Protein AF-A0A318YZF8-F1 (afdb_monomer)

Foldseek 3Di:
DPDPLFQFAWAWAADPVGIKIWGLLSLVVLCVQAPCLQQAQEAEEEEEFADVSQLLCCLLQVVDDDDGDDLGKGKDWRPVCSHPSYTYIYIYDYPPSPNDNPPDPRDPIDIAAFDRVVPDDADVVLLCCQLFVQVRHQEYEYAQVRQPHLVRVLVVLLRSLVLNALSAPDQDAHEYEYEYEDDPDDPVVVVVVVVVSQVVQVVPPSSVSHHPRYDYDYFDPPPDPSNVSSVVVSVVVVVSSVVSQVVCVVRVNRGRSVLSSVVSVLSSNCSSYPSVHHHYSVVSVVVPDPPDVVVVVVLVVLVVVCVVVVDDPVRSVVVVVVVVVCVVQPPPNPDD

Organism: NCBI:txid1450539

Secondary structure (DSSP, 8-state):
-------EEEEEEEETTEEEEEE--HHHHHHHHSS-TTT---EEEEEE-SHHHHHHHHHH-TTS----S-SSEEEEE-GGGTTSSS-EEEEEE-TT----------TT-EEEEPPGGGTTTS-HHHHHIIIIIHHH-SEEEEESTTTTHHHHHHHHHHHHHHHHTT-BSS----EEEEEE---SS-HHHHHHHHHHHHHHHHH-HHHHHHSPPPEEEEPP-S---HHHHHHHHHHHHHHHHHHHHHHHHHTT----HHHHHHHHHHHHHHHHH-TTSPB-HHHHHTTSS---HHHHHHHHHHHHHHHHTT--HHHHHHHHHHHHHHHTS-TTTT--

Solvent-accessible surface area (backbone atoms only — not comparable to full-atom values): 18667 Å² total; per-residue (Å²): 134,82,79,79,80,73,41,59,28,41,31,66,43,73,51,98,93,42,44,31,37,41,34,51,53,34,60,50,55,50,32,73,71,34,77,48,24,78,76,20,40,54,46,27,36,37,41,37,25,45,68,63,41,55,54,46,46,49,47,73,38,68,92,54,91,83,77,77,92,56,85,39,37,31,46,49,63,46,77,91,23,42,79,41,64,55,25,43,33,40,31,43,43,48,85,83,57,60,71,62,81,63,84,69,89,59,83,84,45,48,80,45,61,38,41,72,92,57,75,80,84,60,60,67,67,51,46,48,41,35,44,36,52,45,76,66,27,30,29,41,37,35,29,25,71,54,63,64,27,68,69,39,49,50,56,48,46,53,56,41,15,76,55,21,54,65,28,42,75,64,98,68,48,33,33,34,38,40,37,37,74,59,71,95,67,58,70,70,56,56,55,47,53,53,49,52,49,51,53,55,47,68,70,37,60,54,35,61,70,31,32,40,82,70,43,81,44,73,42,64,77,61,100,56,56,68,54,66,44,38,46,61,54,48,52,53,50,51,52,50,38,53,50,39,53,50,50,32,52,77,72,72,66,64,42,24,30,48,52,46,31,53,51,48,56,52,32,48,56,45,40,27,67,42,67,88,53,49,46,45,69,70,58,59,69,47,67,59,75,68,83,44,83,57,51,67,50,48,53,50,49,50,56,53,54,41,48,76,69,70,51,53,70,67,61,53,48,53,51,52,52,51,52,54,54,50,66,73,48,53,96,68,75,81,69,127

Structure (mmCIF, N/CA/C/O backbone):
data_AF-A0A318YZF8-F1
#
_entry.id   AF-A0A318YZF8-F1
#
loop_
_atom_site.group_PDB
_atom_site.id
_atom_site.type_symbol
_atom_site.label_atom_id
_atom_site.label_alt_id
_atom_site.label_comp_id
_atom_site.label_asym_id
_atom_site.label_entity_id
_atom_site.label_seq_id
_atom_site.pdbx_PDB_ins_code
_atom_site.Cartn_x
_atom_site.Cartn_y
_atom_site.Cartn_z
_atom_site.occupancy
_atom_site.B_iso_or_equiv
_atom_site.auth_seq_id
_atom_site.auth_comp_id
_atom_site.auth_asym_id
_atom_site.auth_atom_id
_atom_site.pdbx_PDB_model_num
ATOM 1 N N . MET A 1 1 ? 10.384 -25.651 20.521 1.00 28.59 1 MET A N 1
ATOM 2 C CA . MET A 1 1 ? 10.559 -24.190 20.660 1.00 28.59 1 MET A CA 1
ATOM 3 C C . MET A 1 1 ? 10.163 -23.555 19.338 1.00 28.59 1 MET A C 1
ATOM 5 O O . MET A 1 1 ? 10.907 -23.654 18.375 1.00 28.59 1 MET A O 1
ATOM 9 N N . THR A 1 2 ? 8.941 -23.037 19.240 1.00 30.34 2 THR A N 1
ATOM 10 C CA . THR A 1 2 ? 8.419 -22.403 18.021 1.00 30.34 2 THR A CA 1
ATOM 11 C C . THR A 1 2 ? 9.139 -21.079 17.801 1.00 30.34 2 THR A C 1
ATOM 13 O O . THR A 1 2 ? 9.012 -20.163 18.612 1.00 30.34 2 THR A O 1
ATOM 16 N N . ASN A 1 3 ? 9.930 -21.008 16.733 1.00 34.53 3 ASN A N 1
ATOM 17 C CA . ASN A 1 3 ? 10.649 -19.812 16.319 1.00 34.53 3 ASN A CA 1
ATOM 18 C C . ASN A 1 3 ? 9.624 -18.688 16.086 1.00 34.53 3 ASN A C 1
ATOM 20 O O . ASN A 1 3 ? 8.795 -18.781 15.180 1.00 34.53 3 ASN A O 1
ATOM 24 N N . ARG A 1 4 ? 9.603 -17.679 16.962 1.00 46.97 4 ARG A N 1
ATOM 25 C CA . ARG A 1 4 ? 8.660 -16.557 16.888 1.00 46.97 4 ARG A CA 1
ATOM 26 C C . ARG A 1 4 ? 9.068 -15.719 15.675 1.00 46.97 4 ARG A C 1
ATOM 28 O O . ARG A 1 4 ? 10.031 -14.964 15.747 1.00 46.97 4 ARG A O 1
ATOM 35 N N . GLN A 1 5 ? 8.393 -15.903 14.542 1.00 58.53 5 GLN A N 1
ATOM 36 C CA . GLN A 1 5 ? 8.688 -15.123 13.343 1.00 58.53 5 GLN A CA 1
ATOM 37 C C . GLN A 1 5 ? 8.353 -13.655 13.619 1.00 58.53 5 GLN A C 1
ATOM 39 O O . GLN A 1 5 ? 7.230 -13.314 13.984 1.00 58.53 5 GLN A O 1
ATOM 44 N N . SER A 1 6 ? 9.365 -12.800 13.514 1.00 76.00 6 SER A N 1
ATOM 45 C CA . SER A 1 6 ? 9.245 -11.368 13.764 1.00 76.00 6 SER A CA 1
ATOM 46 C C . SER A 1 6 ? 8.391 -10.708 12.680 1.00 76.00 6 SER A C 1
ATOM 48 O O . SER A 1 6 ? 8.712 -10.831 11.500 1.00 76.00 6 SER A O 1
ATOM 50 N N . SER A 1 7 ? 7.345 -9.974 13.071 1.00 87.88 7 SER A N 1
ATOM 51 C CA . SER A 1 7 ? 6.533 -9.150 12.161 1.00 87.88 7 SER A CA 1
ATOM 52 C C . SER A 1 7 ? 7.169 -7.798 11.833 1.00 87.88 7 SER A C 1
ATOM 54 O O . SER A 1 7 ? 6.621 -7.038 11.039 1.00 87.88 7 SER A O 1
ATOM 56 N N . LYS A 1 8 ? 8.333 -7.486 12.421 1.00 90.38 8 LYS A N 1
ATOM 57 C CA . LYS A 1 8 ? 9.139 -6.301 12.086 1.00 90.38 8 LYS A CA 1
ATOM 58 C C . LYS A 1 8 ? 9.416 -6.287 10.587 1.00 90.38 8 LYS A C 1
ATOM 60 O O . LYS A 1 8 ? 9.888 -7.293 10.073 1.00 90.38 8 LYS A O 1
ATOM 65 N N . TRP A 1 9 ? 9.167 -5.162 9.920 1.00 92.81 9 TRP A N 1
ATOM 66 C CA . TRP A 1 9 ? 9.451 -4.995 8.497 1.00 92.81 9 TRP A CA 1
ATOM 67 C C . TRP A 1 9 ? 10.476 -3.895 8.254 1.00 92.81 9 TRP A C 1
ATOM 69 O O . TRP A 1 9 ? 11.611 -4.207 7.883 1.00 92.81 9 TRP A O 1
ATOM 79 N N . LEU A 1 10 ? 10.092 -2.643 8.512 1.00 91.81 10 LEU A N 1
ATOM 80 C CA . LEU A 1 10 ? 10.896 -1.455 8.228 1.00 91.81 10 LEU A CA 1
ATOM 81 C C . LEU A 1 10 ? 10.899 -0.510 9.421 1.00 91.81 10 LEU A C 1
ATOM 83 O O . LEU A 1 10 ? 9.876 -0.329 10.079 1.00 91.81 10 LEU A O 1
ATOM 87 N N . HIS A 1 11 ? 12.015 0.165 9.647 1.00 88.50 11 HIS A N 1
ATOM 88 C CA . HIS A 1 11 ? 12.100 1.255 10.608 1.00 88.50 11 HIS A CA 1
ATOM 89 C C . HIS A 1 11 ? 12.898 2.401 10.029 1.00 88.50 11 HIS A C 1
ATOM 91 O O . HIS A 1 11 ? 13.983 2.203 9.491 1.00 88.50 11 HIS A O 1
ATOM 97 N N . LEU A 1 12 ? 12.338 3.596 10.144 1.00 85.62 12 LEU A N 1
ATOM 98 C CA . LEU A 1 12 ? 13.012 4.814 9.755 1.00 85.62 12 LEU A CA 1
ATOM 99 C C . LEU A 1 12 ? 13.724 5.367 10.992 1.00 85.62 12 LEU A C 1
ATOM 101 O O . LEU A 1 12 ? 13.077 5.577 12.015 1.00 85.62 12 LEU A O 1
ATOM 105 N N . ALA A 1 13 ? 15.033 5.573 10.902 1.00 82.56 13 ALA A N 1
ATOM 106 C CA . ALA A 1 13 ? 15.857 6.074 11.994 1.00 82.56 13 ALA A CA 1
ATOM 107 C C . ALA A 1 13 ? 16.682 7.271 11.531 1.00 82.56 13 ALA A C 1
ATOM 109 O O . ALA A 1 13 ? 17.299 7.241 10.466 1.00 82.56 13 ALA A O 1
ATOM 110 N N . GLU A 1 14 ? 16.716 8.315 12.349 1.00 79.94 14 GLU A N 1
ATOM 111 C CA . GLU A 1 14 ? 17.609 9.448 12.151 1.00 79.94 14 GLU A CA 1
ATOM 112 C C . GLU A 1 14 ? 18.890 9.218 12.959 1.00 79.94 14 GLU A C 1
ATOM 114 O O . GLU A 1 14 ? 18.859 8.904 14.149 1.00 79.94 14 GLU A O 1
ATOM 119 N N . GLN A 1 15 ? 20.033 9.310 12.290 1.00 78.38 15 GLN A N 1
ATOM 120 C CA . GLN A 1 15 ? 21.356 9.137 12.878 1.00 78.38 15 GLN A CA 1
ATOM 121 C C . GLN A 1 15 ? 22.217 10.365 12.557 1.00 78.38 15 GLN A C 1
ATOM 123 O O . GLN A 1 15 ? 21.846 11.197 11.732 1.00 78.38 15 GLN A O 1
ATOM 128 N N . ALA A 1 16 ? 23.391 10.479 13.185 1.00 74.12 16 ALA A N 1
ATOM 129 C CA . ALA A 1 16 ? 24.275 11.638 13.008 1.00 74.12 16 ALA A CA 1
ATOM 130 C C . ALA A 1 16 ? 24.657 11.907 11.536 1.00 74.12 16 ALA A C 1
ATOM 132 O O . ALA A 1 16 ? 24.869 13.053 11.154 1.00 74.12 16 ALA A O 1
ATOM 133 N N . GLU A 1 17 ? 24.720 10.856 10.716 1.00 76.38 17 GLU A N 1
ATOM 134 C CA . GLU A 1 17 ? 25.114 10.914 9.302 1.00 76.38 17 GLU A CA 1
ATOM 135 C C . GLU A 1 17 ? 23.922 11.018 8.330 1.00 76.38 17 GLU A C 1
ATOM 137 O O . GLU A 1 17 ? 24.109 11.010 7.112 1.00 76.38 17 GLU A O 1
ATOM 142 N N . GLY A 1 18 ? 22.690 11.101 8.845 1.00 82.00 18 GLY A N 1
ATOM 143 C CA . GLY A 1 18 ? 21.479 11.268 8.045 1.00 82.00 18 GLY A CA 1
ATOM 144 C C . GLY A 1 18 ? 20.362 10.289 8.394 1.00 82.00 18 GLY A C 1
ATOM 145 O O . GLY A 1 18 ? 20.310 9.708 9.477 1.00 82.00 18 GLY A O 1
ATOM 146 N N . LEU A 1 19 ? 19.436 10.126 7.453 1.00 86.19 19 LEU A N 1
ATOM 147 C CA . LEU A 1 19 ? 18.241 9.304 7.611 1.00 86.19 19 LEU A CA 1
ATOM 148 C C . LEU A 1 19 ? 18.471 7.901 7.035 1.00 86.19 19 LEU A C 1
ATOM 150 O O . LEU A 1 19 ? 18.948 7.758 5.911 1.00 86.19 19 LEU A O 1
ATOM 154 N N . TYR A 1 20 ? 18.085 6.868 7.778 1.00 87.62 20 TYR A N 1
ATOM 155 C CA . TYR A 1 20 ? 18.296 5.466 7.420 1.00 87.62 20 TYR A CA 1
ATOM 156 C C . TYR A 1 20 ? 16.996 4.669 7.482 1.00 87.62 20 TYR A C 1
ATOM 158 O O . TYR A 1 20 ? 16.178 4.858 8.382 1.00 87.62 20 TYR A O 1
ATOM 166 N N . ILE A 1 21 ? 16.827 3.736 6.546 1.00 89.62 21 ILE A N 1
ATOM 167 C CA . ILE A 1 21 ? 15.820 2.677 6.607 1.00 89.62 21 ILE A CA 1
ATOM 168 C C . ILE A 1 21 ? 16.516 1.406 7.079 1.00 89.62 21 ILE A C 1
ATOM 170 O O . ILE A 1 21 ? 17.383 0.871 6.391 1.00 89.62 21 ILE A O 1
ATOM 174 N N . HIS A 1 22 ? 16.099 0.896 8.228 1.00 90.31 22 HIS A N 1
ATOM 175 C CA . HIS A 1 22 ? 16.428 -0.450 8.665 1.00 90.31 22 HIS A CA 1
ATOM 176 C C . HIS A 1 22 ? 15.419 -1.416 8.054 1.00 90.31 22 HIS A C 1
ATOM 178 O O . HIS A 1 22 ? 14.229 -1.371 8.377 1.00 90.31 22 HIS A O 1
ATOM 184 N N . ASN A 1 23 ? 15.893 -2.276 7.161 1.00 92.06 23 ASN A N 1
ATOM 185 C CA . ASN A 1 23 ? 15.087 -3.256 6.459 1.00 92.06 23 ASN A CA 1
ATOM 186 C C . ASN A 1 23 ? 15.413 -4.672 6.941 1.00 92.06 23 ASN A C 1
ATOM 188 O O . ASN A 1 23 ? 16.537 -5.149 6.825 1.00 92.06 23 ASN A O 1
ATOM 192 N N . THR A 1 24 ? 14.406 -5.370 7.455 1.00 91.94 24 THR A N 1
ATOM 193 C CA . THR A 1 24 ? 14.534 -6.761 7.931 1.00 91.94 24 THR A CA 1
ATOM 194 C C . THR A 1 24 ? 14.315 -7.805 6.833 1.00 91.94 24 THR A C 1
ATOM 196 O O . THR A 1 24 ? 14.330 -9.003 7.117 1.00 91.94 24 THR A O 1
ATOM 199 N N . ARG A 1 25 ? 14.030 -7.369 5.596 1.00 91.94 25 ARG A N 1
ATOM 200 C CA . ARG A 1 25 ? 13.656 -8.225 4.458 1.00 91.94 25 ARG A CA 1
ATOM 201 C C . ARG A 1 25 ? 12.447 -9.118 4.757 1.00 91.94 25 ARG A C 1
ATOM 203 O O . ARG A 1 25 ? 12.312 -10.226 4.238 1.00 91.94 25 ARG A O 1
ATOM 210 N N . ARG A 1 26 ? 11.525 -8.640 5.604 1.00 93.38 26 ARG A N 1
ATOM 211 C CA . ARG A 1 26 ? 10.333 -9.394 6.031 1.00 93.38 26 ARG A CA 1
ATOM 212 C C . ARG A 1 26 ? 9.478 -9.879 4.864 1.00 93.38 26 ARG A C 1
ATOM 214 O O . ARG A 1 26 ? 9.016 -11.013 4.917 1.00 93.38 26 ARG A O 1
ATOM 221 N N . LEU A 1 27 ? 9.301 -9.076 3.814 1.00 94.88 27 LEU A N 1
ATOM 222 C CA . LEU A 1 27 ? 8.542 -9.495 2.632 1.00 94.88 27 LEU A CA 1
ATOM 223 C C . LEU A 1 27 ? 9.220 -10.674 1.909 1.00 94.88 27 LEU A C 1
ATOM 225 O O . LEU A 1 27 ? 8.544 -11.624 1.520 1.00 94.88 27 LEU A O 1
ATOM 229 N N . HIS A 1 28 ? 10.554 -10.674 1.818 1.00 94.00 28 HIS A N 1
ATOM 230 C CA . HIS A 1 28 ? 11.315 -11.817 1.309 1.00 94.00 28 HIS A CA 1
ATOM 231 C C . HIS A 1 28 ? 11.146 -13.058 2.200 1.00 94.00 28 HIS A C 1
ATOM 233 O O . HIS A 1 28 ? 10.890 -14.148 1.694 1.00 94.00 28 HIS A O 1
ATOM 239 N N . HIS A 1 29 ? 11.207 -12.903 3.527 1.00 93.44 29 HIS A N 1
ATOM 240 C CA . HIS A 1 29 ? 10.964 -14.012 4.457 1.00 93.44 29 HIS A CA 1
ATOM 241 C C . HIS A 1 29 ? 9.541 -14.576 4.347 1.00 93.44 29 HIS A C 1
ATOM 243 O O . HIS A 1 29 ? 9.374 -15.791 4.374 1.00 93.44 29 HIS A O 1
ATOM 249 N N . ILE A 1 30 ? 8.521 -13.726 4.184 1.00 94.62 30 ILE A N 1
ATOM 250 C CA . ILE A 1 30 ? 7.146 -14.177 3.919 1.00 94.62 30 ILE A CA 1
ATOM 251 C C . ILE A 1 30 ? 7.095 -14.949 2.602 1.00 94.62 30 ILE A C 1
ATOM 253 O O . ILE A 1 30 ? 6.522 -16.032 2.567 1.00 94.62 30 ILE A O 1
ATOM 257 N N . SER A 1 31 ? 7.753 -14.463 1.543 1.00 94.12 31 SER A N 1
ATOM 258 C CA . SER A 1 31 ? 7.825 -15.186 0.269 1.00 94.12 31 SER A CA 1
ATOM 259 C C . SER A 1 31 ? 8.382 -16.605 0.431 1.00 94.12 31 SER A C 1
ATOM 261 O O . SER A 1 31 ? 7.947 -17.494 -0.285 1.00 94.12 31 SER A O 1
ATOM 263 N N . GLN A 1 32 ? 9.315 -16.849 1.352 1.00 91.94 32 GLN A N 1
ATOM 264 C CA . GLN A 1 32 ? 9.856 -18.193 1.605 1.00 91.94 32 GLN A CA 1
ATOM 265 C C . GLN A 1 32 ? 8.913 -19.094 2.422 1.00 91.94 32 GLN A C 1
ATOM 267 O O . GLN A 1 32 ? 9.100 -20.306 2.456 1.00 91.94 32 GLN A O 1
ATOM 272 N N . GLN A 1 33 ? 7.927 -18.511 3.108 1.00 90.94 33 GLN A N 1
ATOM 273 C CA . GLN A 1 33 ? 6.972 -19.221 3.967 1.00 90.94 33 GLN A CA 1
ATOM 274 C C . GLN A 1 33 ? 5.724 -19.686 3.212 1.00 90.94 33 GLN A C 1
ATOM 276 O O . GLN A 1 33 ? 4.981 -20.528 3.714 1.00 90.94 33 GLN A O 1
ATOM 281 N N . LEU A 1 34 ? 5.468 -19.118 2.036 1.00 93.62 34 LEU A N 1
ATOM 282 C CA . LEU A 1 34 ? 4.312 -19.451 1.217 1.00 93.62 34 LEU A CA 1
ATOM 283 C C . LEU A 1 34 ? 4.495 -20.776 0.470 1.00 93.62 34 LEU A C 1
ATOM 285 O O . LEU A 1 34 ? 5.612 -21.181 0.153 1.00 93.62 34 LEU A O 1
ATOM 289 N N . ALA A 1 35 ? 3.380 -21.433 0.150 1.00 93.50 35 ALA A N 1
ATOM 290 C CA . ALA A 1 35 ? 3.386 -22.758 -0.466 1.00 93.50 35 ALA A CA 1
ATOM 291 C C . ALA A 1 35 ? 4.002 -22.782 -1.878 1.00 93.50 35 ALA A C 1
ATOM 293 O O . ALA A 1 35 ? 4.631 -23.761 -2.275 1.00 93.50 35 ALA A O 1
ATOM 294 N N . SER A 1 36 ? 3.790 -21.735 -2.672 1.00 93.00 36 SER A N 1
ATOM 295 C CA . SER A 1 36 ? 4.237 -21.628 -4.065 1.00 93.00 36 SER A CA 1
ATOM 296 C C . SER A 1 36 ? 4.439 -20.154 -4.453 1.00 93.00 36 SER A C 1
ATOM 298 O O . SER A 1 36 ? 3.679 -19.602 -5.250 1.00 93.00 36 SER A O 1
ATOM 300 N N . PRO A 1 37 ? 5.474 -19.480 -3.919 1.00 92.88 37 PRO A N 1
ATOM 301 C CA . PRO A 1 37 ? 5.647 -18.028 -4.053 1.00 92.88 37 PRO A CA 1
ATOM 302 C C . PRO A 1 37 ? 5.866 -17.527 -5.487 1.00 92.88 37 PRO A C 1
ATOM 304 O O . PRO A 1 37 ? 5.694 -16.338 -5.758 1.00 92.88 37 PRO A O 1
ATOM 307 N N . GLN A 1 38 ? 6.240 -18.420 -6.405 1.00 92.25 38 GLN A N 1
ATOM 308 C CA . GLN A 1 38 ? 6.404 -18.102 -7.824 1.00 92.25 38 GLN A CA 1
ATOM 309 C C . GLN A 1 38 ? 5.067 -17.985 -8.560 1.00 92.25 38 GLN A C 1
ATOM 311 O O . GLN A 1 38 ? 4.975 -17.249 -9.538 1.00 92.25 38 GLN A O 1
ATOM 316 N N . THR A 1 39 ? 4.035 -18.692 -8.092 1.00 91.94 39 THR A N 1
ATOM 317 C CA . THR A 1 39 ? 2.717 -18.756 -8.740 1.00 91.94 39 THR A CA 1
ATOM 318 C C . THR A 1 39 ? 1.634 -18.039 -7.946 1.00 91.94 39 THR A C 1
ATOM 320 O O . THR A 1 39 ? 0.629 -17.642 -8.523 1.00 91.94 39 THR A O 1
ATOM 323 N N . GLN A 1 40 ? 1.820 -17.866 -6.636 1.00 95.81 40 GLN A N 1
ATOM 324 C CA . GLN A 1 40 ? 0.893 -17.122 -5.791 1.00 95.81 40 GLN A CA 1
ATOM 325 C C . GLN A 1 40 ? 0.977 -15.622 -6.076 1.00 95.81 40 GLN A C 1
ATOM 327 O O . GLN A 1 40 ? 2.067 -15.056 -6.165 1.00 95.81 40 GLN A O 1
ATOM 332 N N . LEU A 1 41 ? -0.187 -14.988 -6.196 1.00 96.56 41 LEU A N 1
ATOM 333 C CA . LEU A 1 41 ? -0.369 -13.588 -6.578 1.00 96.56 41 LEU A CA 1
ATOM 334 C C . LEU A 1 41 ? -0.906 -12.821 -5.358 1.00 96.56 41 LEU A C 1
ATOM 336 O O . LEU A 1 41 ? -2.126 -12.794 -5.163 1.00 96.56 41 LEU A O 1
ATOM 340 N N . PRO A 1 42 ? -0.026 -12.288 -4.487 1.00 97.31 42 PRO A N 1
ATOM 341 C CA . PRO A 1 42 ? -0.419 -11.698 -3.215 1.00 97.31 42 PRO A CA 1
ATOM 342 C C . PRO A 1 42 ? -1.217 -10.410 -3.399 1.00 97.31 42 PRO A C 1
ATOM 344 O O . PRO A 1 42 ? -1.016 -9.658 -4.353 1.00 97.31 42 PRO A O 1
ATOM 347 N N . SER A 1 43 ? -2.047 -10.122 -2.403 1.00 97.44 43 SER A N 1
ATOM 348 C CA . SER A 1 43 ? -2.614 -8.793 -2.192 1.00 97.44 43 SER A CA 1
ATOM 349 C C . SER A 1 43 ? -2.089 -8.195 -0.893 1.00 97.44 43 SER A C 1
ATOM 351 O O . SER A 1 43 ? -1.777 -8.932 0.039 1.00 97.44 43 SER A O 1
ATOM 353 N N . MET A 1 44 ? -1.986 -6.870 -0.817 1.00 97.75 44 MET A N 1
ATOM 354 C CA . MET A 1 44 ? -1.459 -6.165 0.348 1.00 97.75 44 MET A CA 1
ATOM 355 C C . MET A 1 44 ? -2.404 -5.074 0.844 1.00 97.75 44 MET A C 1
ATOM 357 O O . MET A 1 44 ? -2.762 -4.163 0.104 1.00 97.75 44 MET A O 1
ATOM 361 N N . ILE A 1 45 ? -2.751 -5.123 2.128 1.00 98.38 45 ILE A N 1
ATOM 362 C CA . ILE A 1 45 ? -3.553 -4.095 2.798 1.00 98.38 45 ILE A CA 1
ATOM 363 C C . ILE A 1 45 ? -2.674 -3.342 3.797 1.00 98.38 45 ILE A C 1
ATOM 365 O O . ILE A 1 45 ? -1.949 -3.955 4.578 1.00 98.38 45 ILE A O 1
ATOM 369 N N . VAL A 1 46 ? -2.739 -2.014 3.804 1.00 98.00 46 VAL A N 1
ATOM 370 C CA . VAL A 1 46 ? -2.072 -1.181 4.811 1.00 98.00 46 VAL A CA 1
ATOM 371 C C . VAL A 1 46 ? -3.113 -0.606 5.757 1.00 98.00 46 VAL A C 1
ATOM 373 O O . VAL A 1 46 ? -4.031 0.079 5.322 1.00 98.00 46 VAL A O 1
ATOM 376 N N . PHE A 1 47 ? -2.952 -0.851 7.053 1.00 97.38 47 PHE A N 1
ATOM 377 C CA . PHE A 1 47 ? -3.837 -0.367 8.105 1.00 97.38 47 PHE A CA 1
ATOM 378 C C . PHE A 1 47 ? -3.203 0.788 8.878 1.00 97.38 47 PHE A C 1
ATOM 380 O O . PHE A 1 47 ? -2.106 0.661 9.432 1.00 97.38 47 PHE A O 1
ATOM 387 N N . LEU A 1 48 ? -3.938 1.892 8.968 1.00 95.00 48 LEU A N 1
ATOM 388 C CA . LEU A 1 48 ? -3.514 3.127 9.603 1.00 95.00 48 LEU A CA 1
ATOM 389 C C . LEU A 1 48 ? -4.434 3.509 10.755 1.00 95.00 48 LEU A C 1
ATOM 391 O O . LEU A 1 48 ? -5.641 3.631 10.575 1.00 95.00 48 LEU A O 1
ATOM 395 N N . GLY A 1 49 ? -3.845 3.749 11.921 1.00 93.00 49 GLY A N 1
ATOM 396 C CA . GLY A 1 49 ? -4.570 4.153 13.118 1.00 93.00 49 GLY A CA 1
ATOM 397 C C . GLY A 1 49 ? -3.869 3.683 14.386 1.00 93.00 49 GLY A C 1
ATOM 398 O O . GLY A 1 49 ? -2.701 3.290 14.373 1.00 93.00 49 GLY A O 1
ATOM 399 N N . ASN A 1 50 ? -4.606 3.694 15.486 1.00 91.00 50 ASN A N 1
ATOM 400 C CA . ASN A 1 50 ? -4.141 3.393 16.829 1.00 91.00 50 ASN A CA 1
ATOM 401 C C . ASN A 1 50 ? -5.057 2.344 17.470 1.00 91.00 50 ASN A C 1
ATOM 403 O O . ASN A 1 50 ? -4.935 1.156 17.169 1.00 91.00 50 ASN A O 1
ATOM 407 N N . LYS A 1 51 ? -5.975 2.758 18.347 1.00 90.50 51 LYS A N 1
ATOM 408 C CA . LYS A 1 51 ? -6.740 1.845 19.201 1.00 90.50 51 LYS A CA 1
ATOM 409 C C . LYS A 1 51 ? -7.837 1.123 18.426 1.00 90.50 51 LYS A C 1
ATOM 411 O O . LYS A 1 51 ? -7.996 -0.088 18.607 1.00 90.50 51 LYS A O 1
ATOM 416 N N . HIS A 1 52 ? -8.575 1.843 17.584 1.00 91.62 52 HIS A N 1
ATOM 417 C CA . HIS A 1 52 ? -9.662 1.268 16.791 1.00 91.62 52 HIS A CA 1
ATOM 418 C C . HIS A 1 52 ? -9.085 0.317 15.738 1.00 91.62 52 HIS A C 1
ATOM 420 O O . HIS A 1 52 ? -9.481 -0.848 15.671 1.00 91.62 52 HIS A O 1
ATOM 426 N N . LYS A 1 53 ? -8.011 0.736 15.058 1.00 93.81 53 LYS A N 1
ATOM 427 C CA . LYS A 1 53 ? -7.225 -0.114 14.153 1.00 93.81 53 LYS A CA 1
ATOM 428 C C . LYS A 1 53 ? -6.740 -1.404 14.824 1.00 93.81 53 LYS A C 1
ATOM 430 O O . LYS A 1 53 ? -6.911 -2.489 14.275 1.00 93.81 53 LYS A O 1
ATOM 435 N N . ASP A 1 54 ? -6.135 -1.319 16.010 1.00 92.06 54 ASP A N 1
ATOM 436 C CA . ASP A 1 54 ? -5.642 -2.505 16.724 1.00 92.06 54 ASP A CA 1
ATOM 437 C C . ASP A 1 54 ? -6.780 -3.452 17.144 1.00 92.06 54 ASP A C 1
ATOM 439 O O . ASP A 1 54 ? -6.598 -4.670 17.180 1.00 92.06 54 ASP A O 1
ATOM 443 N N . THR A 1 55 ? -7.955 -2.910 17.471 1.00 91.06 55 THR A N 1
ATOM 444 C CA . THR A 1 55 ? -9.154 -3.703 17.788 1.00 91.06 55 THR A CA 1
ATOM 445 C C . THR A 1 55 ? -9.654 -4.439 16.551 1.00 91.06 55 THR A C 1
ATOM 447 O O . THR A 1 55 ? -9.852 -5.656 16.605 1.00 91.06 55 THR A O 1
ATOM 450 N N . ALA A 1 56 ? -9.749 -3.737 15.423 1.00 92.50 56 ALA A N 1
ATOM 451 C CA . ALA A 1 56 ? -10.149 -4.315 14.152 1.00 92.50 56 ALA A CA 1
ATOM 452 C C . ALA A 1 56 ? -9.183 -5.400 13.673 1.00 92.50 56 ALA A C 1
ATOM 454 O O . ALA A 1 56 ? -9.619 -6.490 13.316 1.00 92.50 56 ALA A O 1
ATOM 455 N N . LEU A 1 57 ? -7.869 -5.164 13.732 1.00 93.19 57 LEU A N 1
ATOM 456 C CA . LEU A 1 57 ? -6.866 -6.144 13.305 1.00 93.19 57 LEU A CA 1
ATOM 457 C C . LEU A 1 57 ? -6.979 -7.472 14.063 1.00 93.19 57 LEU A C 1
ATOM 459 O O . LEU A 1 57 ? -6.899 -8.528 13.440 1.00 93.19 57 LEU A O 1
ATOM 463 N N . ARG A 1 58 ? -7.224 -7.439 15.381 1.00 91.44 58 ARG A N 1
ATOM 464 C CA . ARG A 1 58 ? -7.427 -8.664 16.178 1.00 91.44 58 ARG A CA 1
ATOM 465 C C . ARG A 1 58 ? -8.696 -9.420 15.784 1.00 91.44 58 ARG A C 1
ATOM 467 O O . ARG A 1 58 ? -8.725 -10.641 15.890 1.00 91.44 58 ARG A O 1
ATOM 474 N N . ALA A 1 59 ? -9.735 -8.715 15.340 1.00 90.12 59 ALA A N 1
ATOM 475 C CA . ALA A 1 59 ? -10.964 -9.339 14.860 1.00 90.12 59 ALA A CA 1
ATOM 476 C C . ALA A 1 59 ? -10.810 -9.901 13.434 1.00 90.12 59 ALA A C 1
ATOM 478 O O . ALA A 1 59 ? -11.293 -10.994 13.142 1.00 90.12 59 ALA A O 1
ATOM 479 N N . LEU A 1 60 ? -10.114 -9.178 12.551 1.00 91.75 60 LEU A N 1
ATOM 480 C CA . LEU A 1 60 ? -9.893 -9.561 11.154 1.00 91.75 60 LEU A CA 1
ATOM 481 C C . LEU A 1 60 ? -8.905 -10.733 11.025 1.00 91.75 60 LEU A C 1
ATOM 483 O O . LEU A 1 60 ? -9.146 -11.663 10.245 1.00 91.75 60 LEU A O 1
ATOM 487 N N . PHE A 1 61 ? -7.835 -10.714 11.824 1.00 91.69 61 PHE A N 1
ATOM 488 C CA . PHE A 1 61 ? -6.715 -11.661 11.795 1.00 91.69 61 PHE A CA 1
ATOM 489 C C . PHE A 1 61 ? -6.484 -12.294 13.181 1.00 91.69 61 PHE A C 1
ATOM 491 O O . PHE A 1 61 ? -5.445 -12.066 13.803 1.00 91.69 61 PHE A O 1
ATOM 498 N N . PRO A 1 62 ? -7.442 -13.090 13.693 1.00 89.25 62 PRO A N 1
ATOM 499 C CA . PRO A 1 62 ? -7.378 -13.637 15.052 1.00 89.25 62 PRO A CA 1
ATOM 500 C C . PRO A 1 62 ? -6.200 -14.599 15.268 1.00 89.25 62 PRO A C 1
ATOM 502 O O . PRO A 1 62 ? -5.717 -14.735 16.389 1.00 89.25 62 PRO A O 1
ATOM 505 N N . ASP A 1 63 ? -5.717 -15.233 14.198 1.00 89.00 63 ASP A N 1
ATOM 506 C CA . ASP A 1 63 ? -4.606 -16.190 14.236 1.00 89.00 63 ASP A CA 1
ATOM 507 C C . ASP A 1 63 ? -3.225 -15.507 14.193 1.00 89.00 63 ASP A C 1
ATOM 509 O O . ASP A 1 63 ? -2.191 -16.160 14.350 1.00 89.00 63 ASP A O 1
ATOM 513 N N . ASN A 1 64 ? -3.186 -14.187 13.983 1.00 89.25 64 ASN A N 1
ATOM 514 C CA . ASN A 1 64 ? -1.960 -13.404 13.892 1.00 89.25 64 ASN A CA 1
ATOM 515 C C . ASN A 1 64 ? -1.677 -12.673 15.212 1.00 89.25 64 ASN A C 1
ATOM 517 O O . ASN A 1 64 ? -2.554 -12.079 15.838 1.00 89.25 64 ASN A O 1
ATOM 521 N N . THR A 1 65 ? -0.410 -12.662 15.637 1.00 85.94 65 THR A N 1
ATOM 522 C CA . THR A 1 65 ? 0.002 -11.896 16.823 1.00 85.94 65 THR A CA 1
ATOM 523 C C . THR A 1 65 ? 0.170 -10.420 16.467 1.00 85.94 65 THR A C 1
ATOM 525 O O . THR A 1 65 ? 1.220 -10.008 15.979 1.00 85.94 65 THR A O 1
ATOM 528 N N . ILE A 1 66 ? -0.852 -9.614 16.753 1.00 85.56 66 ILE A N 1
ATOM 529 C CA . ILE A 1 66 ? -0.830 -8.168 16.507 1.00 85.56 66 ILE A CA 1
ATOM 530 C C . ILE A 1 66 ? -0.148 -7.448 17.675 1.00 85.56 66 ILE A C 1
ATOM 532 O O . ILE A 1 66 ? -0.680 -7.394 18.788 1.00 85.56 66 ILE A O 1
ATOM 536 N N . LEU A 1 67 ? 1.034 -6.882 17.422 1.00 83.44 67 LEU A N 1
ATOM 537 C CA . LEU A 1 67 ? 1.734 -6.038 18.392 1.00 83.44 67 LEU A CA 1
ATOM 538 C C . LEU A 1 67 ? 1.329 -4.577 18.194 1.00 83.44 67 LEU A C 1
ATOM 540 O O . LEU A 1 67 ? 1.494 -4.014 17.119 1.00 83.44 67 LEU A O 1
ATOM 544 N N . SER A 1 68 ? 0.824 -3.954 19.249 1.00 82.00 68 SER A N 1
ATOM 545 C CA . SER A 1 68 ? 0.433 -2.544 19.241 1.00 82.00 68 SER A CA 1
ATOM 546 C C . SER A 1 68 ? 1.635 -1.620 19.450 1.00 82.00 68 SER A C 1
ATOM 548 O O . SER A 1 68 ? 2.580 -1.982 20.156 1.00 82.00 68 SER A O 1
ATOM 550 N N . ARG A 1 69 ? 1.560 -0.394 18.908 1.00 78.50 69 ARG A N 1
ATOM 551 C CA . ARG A 1 69 ? 2.464 0.740 19.218 1.00 78.50 69 ARG A CA 1
ATOM 552 C C . ARG A 1 69 ? 3.958 0.433 19.080 1.00 78.50 69 ARG A C 1
ATOM 554 O O . ARG A 1 69 ? 4.773 0.856 19.900 1.00 78.50 69 ARG A O 1
ATOM 561 N N . GLN A 1 70 ? 4.314 -0.332 18.059 1.00 83.19 70 GLN A N 1
ATOM 562 C CA . GLN A 1 70 ? 5.712 -0.592 17.747 1.00 83.19 70 GLN A CA 1
ATOM 563 C C . GLN A 1 70 ? 6.338 0.623 17.052 1.00 83.19 70 GLN A C 1
ATOM 565 O O . GLN A 1 70 ? 5.627 1.286 16.305 1.00 83.19 70 GLN A O 1
ATOM 570 N N . PRO A 1 71 ? 7.641 0.909 17.251 1.00 81.62 71 PRO A N 1
ATOM 571 C CA . PRO A 1 71 ? 8.348 2.014 16.595 1.00 81.62 71 PRO A CA 1
ATOM 572 C C . PRO A 1 71 ? 8.708 1.723 15.123 1.00 81.62 71 PRO A C 1
ATOM 574 O O . PRO A 1 71 ? 9.508 2.433 14.523 1.00 81.62 71 PRO A O 1
ATOM 577 N N . TYR A 1 72 ? 8.158 0.665 14.532 1.00 86.19 72 TYR A N 1
ATOM 578 C CA . TYR A 1 72 ? 8.488 0.172 13.198 1.00 86.19 72 TYR A CA 1
ATOM 579 C C . TYR A 1 72 ? 7.223 -0.249 12.455 1.00 86.19 72 TYR A C 1
ATOM 581 O O . TYR A 1 72 ? 6.210 -0.586 13.070 1.00 86.19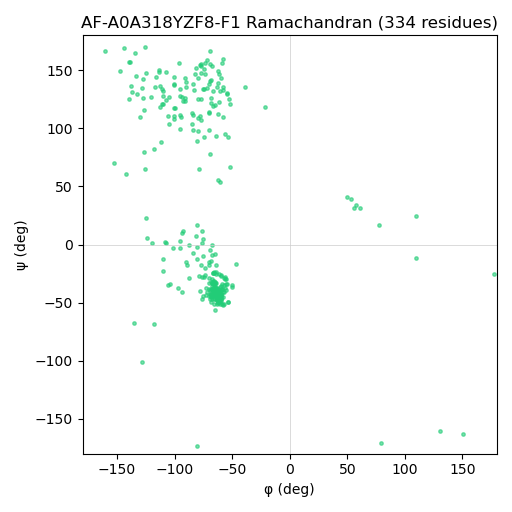 72 TYR A O 1
ATOM 589 N N . LEU A 1 73 ? 7.294 -0.265 11.125 1.00 91.25 73 LEU A N 1
ATOM 590 C CA . LEU A 1 73 ? 6.258 -0.865 10.302 1.00 91.25 73 LEU A CA 1
ATOM 591 C C . LEU A 1 73 ? 6.301 -2.372 10.471 1.00 91.25 73 LEU A C 1
ATOM 593 O O . LEU A 1 73 ? 7.372 -2.991 10.478 1.00 91.25 73 LEU A O 1
ATOM 597 N N . GLN A 1 74 ? 5.116 -2.951 10.564 1.00 93.25 74 GLN A N 1
ATOM 598 C CA . GLN A 1 74 ? 4.943 -4.388 10.648 1.00 93.25 74 GLN A CA 1
ATOM 599 C C . GLN A 1 74 ? 4.381 -4.922 9.345 1.00 93.25 74 GLN A C 1
ATOM 601 O O . GLN A 1 74 ? 3.641 -4.214 8.662 1.00 93.25 74 GLN A O 1
ATOM 606 N N . LEU A 1 75 ? 4.754 -6.147 8.998 1.00 95.75 75 LEU A N 1
ATOM 607 C CA . LEU A 1 75 ? 4.227 -6.866 7.850 1.00 95.75 75 LEU A CA 1
ATOM 608 C C . LEU A 1 75 ? 4.021 -8.329 8.225 1.00 95.75 75 LEU A C 1
ATOM 610 O O . LEU A 1 75 ? 4.959 -9.021 8.640 1.00 95.75 75 LEU A O 1
ATOM 614 N N . ASP A 1 76 ? 2.800 -8.791 8.008 1.00 95.25 76 ASP A N 1
ATOM 615 C CA . ASP A 1 76 ? 2.381 -10.159 8.241 1.00 95.25 76 ASP A CA 1
ATOM 616 C C . ASP A 1 76 ? 1.568 -10.697 7.065 1.00 95.25 76 ASP A C 1
ATOM 618 O O . ASP A 1 76 ? 1.118 -9.963 6.184 1.00 95.25 76 ASP A O 1
ATOM 622 N N . VAL A 1 77 ? 1.413 -12.016 7.056 1.00 95.62 77 VAL A N 1
ATOM 623 C CA . VAL A 1 77 ? 0.529 -12.747 6.151 1.00 95.62 77 VAL A CA 1
ATOM 624 C C . VAL A 1 77 ? -0.603 -13.347 6.973 1.00 95.62 77 VAL A C 1
ATOM 626 O O . VAL A 1 77 ? -0.359 -13.887 8.054 1.00 95.62 77 VAL A O 1
ATOM 629 N N . ASP A 1 78 ? -1.838 -13.264 6.482 1.00 94.56 78 ASP A N 1
ATOM 630 C CA . ASP A 1 78 ? -2.956 -14.004 7.064 1.00 94.56 78 ASP A CA 1
ATOM 631 C C . ASP A 1 78 ? -2.656 -15.501 6.932 1.00 94.56 78 ASP A C 1
ATOM 633 O O . ASP A 1 78 ? -2.618 -16.046 5.822 1.00 94.56 78 ASP A O 1
ATOM 637 N N . SER A 1 79 ? -2.427 -16.160 8.070 1.00 91.19 79 SER A N 1
ATOM 638 C CA . SER A 1 79 ? -1.994 -17.560 8.139 1.00 91.19 79 SER A CA 1
ATOM 639 C C . SER A 1 79 ? -2.946 -18.500 7.393 1.00 91.19 79 SER A C 1
ATOM 641 O O . SER A 1 79 ? -2.499 -19.480 6.792 1.00 91.19 79 SER A O 1
ATOM 643 N N . ARG A 1 80 ? -4.236 -18.148 7.329 1.00 92.56 80 ARG A N 1
ATOM 644 C CA . ARG A 1 80 ? -5.299 -18.897 6.641 1.00 92.56 80 ARG A CA 1
ATOM 645 C C . ARG A 1 80 ? -5.181 -18.848 5.117 1.00 92.56 80 ARG A C 1
ATOM 647 O O . ARG A 1 80 ? -5.787 -19.662 4.431 1.00 92.56 80 ARG A O 1
ATOM 654 N N . THR A 1 81 ? -4.412 -17.901 4.581 1.00 94.75 81 THR A N 1
ATOM 655 C CA . THR A 1 81 ? -4.264 -17.658 3.135 1.00 94.75 81 THR A CA 1
ATOM 656 C C . THR A 1 81 ? -2.912 -18.102 2.575 1.00 94.75 81 THR A C 1
ATOM 658 O O . THR A 1 81 ? -2.668 -17.977 1.379 1.00 94.75 81 THR A O 1
ATOM 661 N N . THR A 1 82 ? -2.036 -18.674 3.404 1.00 94.00 82 THR A N 1
ATOM 662 C CA . THR A 1 82 ? -0.673 -19.096 3.017 1.00 94.00 82 THR A CA 1
ATOM 663 C C . THR A 1 82 ? -0.628 -20.131 1.886 1.00 94.00 82 THR A C 1
ATOM 665 O O . THR A 1 82 ? 0.332 -20.157 1.114 1.00 94.00 82 THR A O 1
ATOM 668 N N . PHE A 1 83 ? -1.683 -20.938 1.747 1.00 94.94 83 PHE A N 1
ATOM 669 C CA . PHE A 1 83 ? -1.860 -21.933 0.681 1.00 94.94 83 PHE A CA 1
ATOM 670 C C . PHE A 1 83 ? -2.813 -21.474 -0.436 1.00 94.94 83 PHE A C 1
ATOM 672 O O . PHE A 1 83 ? -3.027 -22.209 -1.396 1.00 94.94 83 PHE A O 1
ATOM 679 N N . ALA A 1 84 ? -3.414 -20.287 -0.314 1.00 95.31 84 ALA A N 1
ATOM 680 C CA . ALA A 1 84 ? -4.348 -19.767 -1.308 1.00 95.31 84 ALA A CA 1
ATOM 681 C C . ALA A 1 84 ? -3.604 -19.219 -2.533 1.00 95.31 84 ALA A C 1
ATOM 683 O O . ALA A 1 84 ? -2.469 -18.765 -2.422 1.00 95.31 84 ALA A O 1
ATOM 684 N N . GLU A 1 85 ? -4.263 -19.179 -3.694 1.00 95.44 85 GLU A N 1
ATOM 685 C CA . GLU A 1 85 ? -3.719 -18.528 -4.901 1.00 95.44 85 GLU A CA 1
ATOM 686 C C . GLU A 1 85 ? -3.373 -17.050 -4.645 1.00 95.44 85 GLU A C 1
ATOM 688 O O . GLU A 1 85 ? -2.377 -16.535 -5.156 1.00 95.44 85 GLU A O 1
ATOM 693 N N . HIS A 1 86 ? -4.170 -16.395 -3.798 1.00 96.44 86 HIS A N 1
ATOM 694 C CA . HIS A 1 86 ? -4.032 -14.992 -3.424 1.00 96.44 86 HIS A CA 1
ATOM 695 C C . HIS A 1 86 ? -3.769 -14.855 -1.919 1.00 96.44 86 HIS A C 1
ATOM 697 O O . HIS A 1 86 ? -4.709 -14.634 -1.150 1.00 96.44 86 HIS A O 1
ATOM 703 N N . PRO A 1 87 ? -2.515 -15.020 -1.464 1.00 96.94 87 PRO A N 1
ATOM 704 C CA . PRO A 1 87 ? -2.171 -14.803 -0.067 1.00 96.94 87 PRO A CA 1
ATOM 705 C C . PRO A 1 87 ? -2.398 -13.336 0.314 1.00 96.94 87 PRO A C 1
ATOM 707 O O . PRO A 1 87 ? -2.029 -12.419 -0.424 1.00 96.94 87 PRO A O 1
ATOM 710 N N . MET A 1 88 ? -3.008 -13.116 1.478 1.00 97.06 88 MET A N 1
ATOM 711 C CA . MET A 1 88 ? -3.338 -11.788 1.981 1.00 97.06 88 MET A CA 1
ATOM 712 C C . MET A 1 88 ? -2.231 -11.302 2.908 1.00 97.06 88 MET A C 1
ATOM 714 O O . MET A 1 88 ? -2.062 -11.802 4.022 1.00 97.06 88 MET A O 1
ATOM 718 N N . LEU A 1 89 ? -1.481 -10.313 2.444 1.00 97.50 89 LEU A N 1
ATOM 719 C CA . LEU A 1 89 ? -0.493 -9.601 3.233 1.00 97.50 89 LEU A CA 1
ATOM 720 C C . LEU A 1 89 ? -1.152 -8.391 3.883 1.00 97.50 89 LEU A C 1
ATOM 722 O O . LEU A 1 89 ? -1.976 -7.706 3.272 1.00 97.50 89 LEU A O 1
ATOM 726 N N . PHE A 1 90 ? -0.753 -8.084 5.107 1.00 97.31 90 PHE A N 1
ATOM 727 C CA . PHE A 1 90 ? -1.166 -6.851 5.747 1.00 97.31 90 PHE A CA 1
ATOM 728 C C . PHE A 1 90 ? -0.015 -6.195 6.489 1.00 97.31 90 PHE A C 1
ATOM 730 O O . PHE A 1 90 ? 0.765 -6.837 7.193 1.00 97.31 90 PHE A O 1
ATOM 737 N N . SER A 1 91 ? 0.078 -4.882 6.322 1.00 96.12 91 SER A N 1
ATOM 738 C CA . SER A 1 91 ? 0.978 -4.030 7.078 1.00 96.12 91 SER A CA 1
ATOM 739 C C . SER A 1 91 ? 0.176 -3.094 7.958 1.00 96.12 91 SER A C 1
ATOM 741 O O . SER A 1 91 ? -0.936 -2.701 7.613 1.00 96.12 91 SER A O 1
ATOM 743 N N . HIS A 1 92 ? 0.725 -2.734 9.111 1.00 94.31 92 HIS A N 1
ATOM 744 C CA . HIS A 1 92 ? 0.073 -1.781 9.991 1.00 94.31 92 HIS A CA 1
ATOM 745 C C . HIS A 1 92 ? 1.072 -0.927 10.759 1.00 94.31 92 HIS A C 1
ATOM 747 O O . HIS A 1 92 ? 2.160 -1.386 11.114 1.00 94.31 92 HIS A O 1
ATOM 753 N N . PHE A 1 93 ? 0.670 0.308 11.055 1.00 90.44 93 PHE A N 1
ATOM 754 C CA . PHE A 1 93 ? 1.477 1.255 11.819 1.00 90.44 93 PHE A CA 1
ATOM 755 C C . PHE A 1 93 ? 0.632 2.387 12.433 1.00 90.44 93 PHE A C 1
ATOM 757 O O . PHE A 1 93 ? -0.538 2.553 12.089 1.00 90.44 93 PHE A O 1
ATOM 764 N N . ASP A 1 94 ? 1.226 3.133 13.369 1.00 86.56 94 ASP A N 1
ATOM 765 C CA . ASP A 1 94 ? 0.651 4.336 13.994 1.00 86.56 94 ASP A CA 1
ATOM 766 C C . ASP A 1 94 ? 1.271 5.586 13.339 1.00 86.56 94 ASP A C 1
ATOM 768 O O . ASP A 1 94 ? 2.476 5.620 13.103 1.00 86.56 94 ASP A O 1
ATOM 772 N N . LEU A 1 95 ? 0.486 6.625 13.035 1.00 75.38 95 LEU A N 1
ATOM 773 C CA . LEU A 1 95 ? 1.023 7.883 12.486 1.00 75.38 95 LEU A CA 1
ATOM 774 C C . LEU A 1 95 ? 1.919 8.630 13.476 1.00 75.38 95 LEU A C 1
ATOM 776 O O . LEU A 1 95 ? 2.788 9.389 13.054 1.00 75.38 95 LEU A O 1
ATOM 780 N N . ASN A 1 96 ? 1.734 8.388 14.776 1.00 67.69 96 ASN A N 1
ATOM 781 C CA . ASN A 1 96 ? 2.576 8.932 15.840 1.00 67.69 96 ASN A CA 1
ATOM 782 C C . ASN A 1 96 ? 3.878 8.139 16.024 1.00 67.69 96 ASN A C 1
ATOM 784 O O . ASN A 1 96 ? 4.557 8.286 17.044 1.00 67.69 96 ASN A O 1
ATOM 788 N N . LEU A 1 97 ? 4.249 7.327 15.030 1.00 63.81 97 LEU A N 1
ATOM 789 C CA . LEU A 1 97 ? 5.627 6.945 14.732 1.00 63.81 97 LEU A CA 1
ATOM 790 C C . LEU A 1 97 ? 6.463 8.191 14.396 1.00 63.81 97 LEU A C 1
ATOM 792 O O . LEU A 1 97 ? 7.105 8.284 13.352 1.00 63.81 97 LEU A O 1
ATOM 796 N N . GLU A 1 98 ? 6.466 9.189 15.272 1.00 52.69 98 GLU A N 1
ATOM 797 C CA . GLU A 1 98 ? 7.595 10.090 15.300 1.00 52.69 98 GLU A CA 1
ATOM 798 C C . GLU A 1 98 ? 8.821 9.227 15.551 1.00 52.69 98 GLU A C 1
ATOM 800 O O . GLU A 1 98 ? 8.772 8.297 16.364 1.00 52.69 98 GLU A O 1
ATOM 805 N N . LEU A 1 99 ? 9.861 9.527 14.778 1.00 50.84 99 LEU A N 1
ATOM 806 C CA . LEU A 1 99 ? 11.213 8.987 14.793 1.00 50.84 99 LEU A CA 1
ATOM 807 C C . LEU A 1 99 ? 11.791 9.059 16.210 1.00 50.84 99 LEU A C 1
ATOM 809 O O . LEU A 1 99 ? 12.704 9.823 16.504 1.00 50.84 99 LEU A O 1
ATOM 813 N N . ARG A 1 100 ? 11.237 8.296 17.152 1.00 47.16 100 ARG A N 1
ATOM 814 C CA . ARG A 1 100 ? 11.894 8.062 18.417 1.00 47.16 100 ARG A CA 1
ATOM 815 C C . ARG A 1 100 ? 13.179 7.377 18.004 1.00 47.16 100 ARG A C 1
ATOM 817 O O . ARG A 1 100 ? 13.119 6.338 17.347 1.00 47.16 100 ARG A O 1
ATOM 824 N N . ASN A 1 101 ? 14.303 7.969 18.397 1.00 46.97 101 ASN A N 1
ATOM 825 C CA . ASN A 1 101 ? 15.639 7.382 18.343 1.00 46.97 101 ASN A CA 1
ATOM 826 C C . ASN A 1 101 ? 15.695 6.141 19.248 1.00 46.97 101 ASN A C 1
ATOM 828 O O . ASN A 1 101 ? 16.471 6.054 20.198 1.00 46.97 101 ASN A O 1
ATOM 832 N N . VAL A 1 102 ? 14.802 5.188 19.014 1.00 50.78 102 VAL A N 1
ATOM 833 C CA . VAL A 1 102 ? 14.856 3.869 19.590 1.00 50.78 102 VAL A CA 1
ATOM 834 C C . VAL A 1 102 ? 15.902 3.179 18.750 1.00 50.78 102 VAL A C 1
ATOM 836 O O . VAL A 1 102 ? 15.681 2.911 17.572 1.00 50.78 102 VAL A O 1
ATOM 839 N N . ARG A 1 103 ? 17.054 2.905 19.363 1.00 51.16 103 ARG A N 1
ATOM 840 C CA . ARG A 1 103 ? 17.940 1.860 18.862 1.00 51.16 103 ARG A CA 1
ATOM 841 C C . ARG A 1 103 ? 17.111 0.589 18.815 1.00 51.16 103 ARG A C 1
ATOM 843 O O . ARG A 1 103 ? 16.880 -0.059 19.832 1.00 51.16 103 ARG A O 1
ATOM 850 N N . CYS A 1 104 ? 16.560 0.303 17.652 1.00 54.38 104 CYS A N 1
ATOM 851 C CA . CYS A 1 104 ? 15.921 -0.961 17.412 1.00 54.38 104 CYS A CA 1
ATOM 852 C C . CYS A 1 104 ? 17.058 -1.934 17.119 1.00 54.38 104 CYS A C 1
ATOM 854 O O . CYS A 1 104 ? 17.690 -1.829 16.070 1.00 54.38 104 CYS A O 1
ATOM 856 N N . ASP A 1 105 ? 17.331 -2.848 18.052 1.00 56.88 105 ASP A N 1
ATOM 857 C CA . ASP A 1 105 ? 18.148 -4.025 17.758 1.00 56.88 105 ASP A CA 1
ATOM 858 C C . ASP A 1 105 ? 17.384 -4.856 16.724 1.00 56.88 105 ASP A C 1
ATOM 860 O O . ASP A 1 105 ? 16.446 -5.611 17.023 1.00 56.88 105 ASP A O 1
ATOM 864 N N . PHE A 1 106 ? 17.713 -4.606 15.464 1.00 63.12 106 PHE A N 1
ATOM 865 C CA . PHE A 1 106 ? 17.360 -5.468 14.363 1.00 63.12 106 PHE A CA 1
ATOM 866 C C . PHE A 1 106 ? 18.546 -6.393 14.113 1.00 63.12 106 PHE A C 1
ATOM 868 O O . PHE A 1 106 ? 19.513 -6.017 13.452 1.00 63.12 106 PHE A O 1
ATOM 875 N N . ASP A 1 107 ? 18.466 -7.620 14.616 1.00 59.88 107 ASP A N 1
ATOM 876 C CA . ASP A 1 107 ? 19.383 -8.667 14.174 1.00 59.88 107 ASP A CA 1
ATOM 877 C C . ASP A 1 107 ? 19.196 -8.882 12.660 1.00 59.88 107 ASP A C 1
ATOM 879 O O . ASP A 1 107 ? 18.064 -9.009 12.183 1.00 59.88 107 ASP A O 1
ATOM 883 N N . ASN A 1 108 ? 20.294 -8.919 11.897 1.00 67.38 108 ASN A N 1
ATOM 884 C CA . ASN A 1 108 ? 20.294 -9.130 10.440 1.00 67.38 108 ASN A CA 1
ATOM 885 C C . ASN A 1 108 ? 19.470 -8.113 9.606 1.00 67.38 108 ASN A C 1
ATOM 887 O O . ASN A 1 108 ? 18.923 -8.486 8.565 1.00 67.38 108 ASN A O 1
ATOM 891 N N . CYS A 1 109 ? 19.380 -6.832 9.996 1.00 81.31 109 CYS A N 1
ATOM 892 C CA . CYS A 1 109 ? 18.839 -5.809 9.088 1.00 81.31 109 CYS A CA 1
ATOM 893 C C . CYS A 1 109 ? 19.865 -5.281 8.085 1.00 81.31 109 CYS A C 1
ATOM 895 O O . CYS A 1 109 ? 21.038 -5.072 8.392 1.00 81.31 109 CYS A O 1
ATOM 897 N N . GLU A 1 110 ? 19.367 -4.955 6.902 1.00 88.88 110 GLU A N 1
ATOM 898 C CA . GLU A 1 110 ? 20.048 -4.094 5.952 1.00 88.88 110 GLU A CA 1
ATOM 899 C C . GLU A 1 110 ? 19.793 -2.624 6.300 1.00 88.88 110 GLU A C 1
ATOM 901 O O . GLU A 1 110 ? 18.652 -2.224 6.541 1.00 88.88 110 GLU A O 1
ATOM 906 N N . ASN A 1 111 ? 20.854 -1.818 6.311 1.00 88.44 111 ASN A N 1
ATOM 907 C CA . ASN A 1 111 ? 20.778 -0.380 6.556 1.00 88.44 111 ASN A CA 1
ATOM 908 C C . ASN A 1 111 ? 20.861 0.361 5.222 1.00 88.44 111 ASN A C 1
ATOM 910 O O . ASN A 1 111 ? 21.914 0.386 4.588 1.00 88.44 111 ASN A O 1
ATOM 914 N N . ILE A 1 112 ? 19.757 0.977 4.808 1.00 90.00 112 ILE A N 1
ATOM 915 C CA . ILE A 1 112 ? 19.661 1.722 3.553 1.00 90.00 112 ILE A CA 1
ATOM 916 C C . ILE A 1 112 ? 19.653 3.215 3.880 1.00 90.00 112 ILE A C 1
ATOM 918 O O . ILE A 1 112 ? 18.690 3.730 4.446 1.00 90.00 112 ILE A O 1
ATOM 922 N N . GLN A 1 113 ? 20.725 3.921 3.530 1.00 87.94 113 GLN A N 1
ATOM 923 C CA . GLN A 1 113 ? 20.816 5.366 3.735 1.00 87.94 113 GLN A CA 1
ATOM 924 C C . GLN A 1 113 ? 19.957 6.114 2.704 1.00 87.94 113 GLN A C 1
ATOM 926 O O . GLN A 1 113 ? 20.006 5.822 1.502 1.00 87.94 113 GLN A O 1
ATOM 931 N N . PHE A 1 114 ? 19.184 7.097 3.167 1.00 85.12 114 PHE A N 1
ATOM 932 C CA . PHE A 1 114 ? 18.596 8.112 2.299 1.00 85.12 114 PHE A CA 1
ATOM 933 C C . PHE A 1 114 ? 19.673 9.102 1.869 1.00 85.12 114 PHE A C 1
ATOM 935 O O . PHE A 1 114 ? 20.420 9.619 2.699 1.00 85.12 114 PHE A O 1
ATOM 942 N N . SER A 1 115 ? 19.710 9.422 0.578 1.00 79.62 115 SER A N 1
ATOM 943 C CA . SER A 1 115 ? 20.578 10.474 0.061 1.00 79.62 115 SER A CA 1
ATOM 944 C C . SE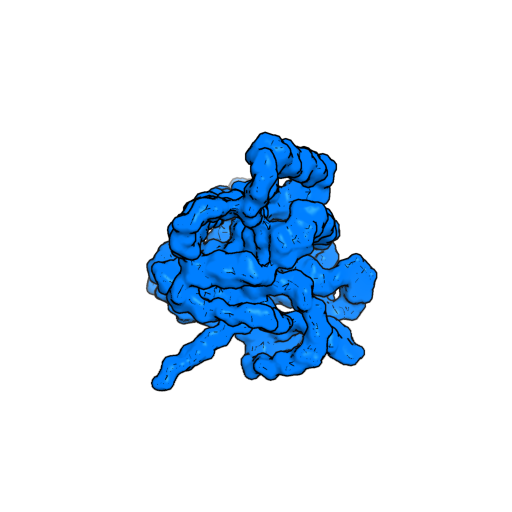R A 1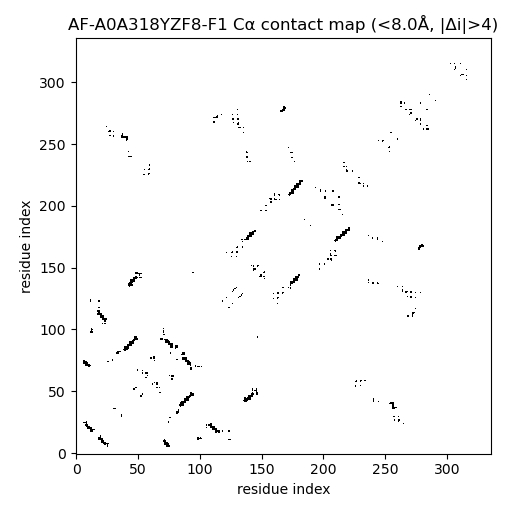 115 ? 20.332 11.799 0.813 1.00 79.62 115 SER A C 1
ATOM 946 O O . SER A 1 115 ? 19.180 12.237 0.923 1.00 79.62 115 SER A O 1
ATOM 948 N N . PRO A 1 116 ? 21.383 12.476 1.318 1.00 67.38 116 PRO A N 1
ATOM 949 C CA . PRO A 1 116 ? 21.251 13.687 2.135 1.00 67.38 116 PRO A CA 1
ATOM 950 C C . PRO A 1 116 ? 20.470 14.816 1.451 1.00 67.38 116 PRO A C 1
ATOM 952 O O . PRO A 1 116 ? 19.800 15.604 2.111 1.00 67.38 116 PRO A O 1
ATOM 955 N N . HIS A 1 117 ? 20.498 14.865 0.115 1.00 63.84 117 HIS A N 1
ATOM 956 C CA . HIS A 1 117 ? 19.802 15.869 -0.699 1.00 63.84 117 HIS A CA 1
ATOM 957 C C . HIS A 1 117 ? 18.266 15.764 -0.651 1.00 63.84 117 HIS A C 1
ATOM 959 O O . HIS A 1 117 ? 17.565 16.626 -1.179 1.00 63.84 117 HIS A O 1
ATOM 965 N N . ILE A 1 118 ? 17.735 14.700 -0.046 1.00 60.19 118 ILE A N 1
ATOM 966 C CA . ILE A 1 118 ? 16.302 14.404 0.055 1.00 60.19 118 ILE A CA 1
ATOM 967 C C . ILE A 1 118 ? 15.682 15.066 1.296 1.00 60.19 118 ILE A C 1
ATOM 969 O O . ILE A 1 118 ? 14.494 15.409 1.298 1.00 60.19 118 ILE A O 1
ATOM 973 N N . VAL A 1 119 ? 16.483 15.256 2.349 1.00 58.44 119 VAL A N 1
ATOM 974 C CA . VAL A 1 119 ? 16.035 15.706 3.671 1.00 58.44 119 VAL A CA 1
ATOM 975 C C . VAL A 1 119 ? 15.849 17.224 3.650 1.00 58.44 119 VAL A C 1
ATOM 977 O O . VAL A 1 119 ? 16.767 17.991 3.915 1.00 58.44 119 VAL A O 1
ATOM 980 N N . GLY A 1 120 ? 14.652 17.681 3.284 1.00 59.47 120 GLY A N 1
ATOM 981 C CA . GLY A 1 120 ? 14.330 19.111 3.334 1.00 59.47 120 GLY A CA 1
ATOM 982 C C . GLY A 1 120 ? 12.940 19.497 2.836 1.00 59.47 120 GLY A C 1
ATOM 983 O O . GLY A 1 120 ? 12.406 20.510 3.276 1.00 59.47 120 GLY A O 1
ATOM 984 N N . ARG A 1 121 ? 12.321 18.694 1.955 1.00 61.34 121 ARG A N 1
ATOM 985 C CA . ARG A 1 121 ? 11.014 19.034 1.352 1.00 61.34 121 ARG A CA 1
ATOM 986 C C . ARG A 1 121 ? 9.830 18.235 1.898 1.00 61.34 121 ARG A C 1
ATOM 988 O O . ARG A 1 121 ? 8.735 18.777 2.006 1.00 61.34 121 ARG A O 1
ATOM 995 N N . TYR A 1 122 ? 10.039 16.967 2.241 1.00 71.88 122 TYR A N 1
ATOM 996 C CA . TYR A 1 122 ? 8.994 16.065 2.729 1.00 71.88 122 TYR A CA 1
ATOM 997 C C . TYR A 1 122 ? 9.530 15.202 3.868 1.00 71.88 122 TYR A C 1
ATOM 999 O O . TYR A 1 122 ? 10.738 14.982 3.972 1.00 71.88 122 TYR A O 1
ATOM 1007 N N . ARG A 1 123 ? 8.636 14.692 4.722 1.00 83.25 123 ARG A N 1
ATOM 1008 C CA . ARG A 1 123 ? 9.026 13.744 5.771 1.00 83.25 123 ARG A CA 1
ATOM 1009 C C . ARG A 1 123 ? 9.475 12.445 5.103 1.00 83.25 123 ARG A C 1
ATOM 1011 O O . ARG A 1 123 ? 8.752 11.918 4.260 1.00 83.25 123 ARG A O 1
ATOM 1018 N N . GLY A 1 124 ? 10.625 11.896 5.499 1.00 84.56 124 GLY A N 1
ATOM 1019 C CA . GLY A 1 124 ? 11.140 10.654 4.904 1.00 84.56 124 GLY A CA 1
ATOM 1020 C C . GLY A 1 124 ? 10.164 9.477 5.007 1.00 84.56 124 GLY A C 1
ATOM 1021 O O . GLY A 1 124 ? 10.100 8.639 4.114 1.00 84.56 124 GLY A O 1
ATOM 1022 N N . PHE A 1 125 ? 9.318 9.473 6.039 1.00 86.88 125 PHE A N 1
ATOM 1023 C CA . PHE A 1 125 ? 8.247 8.494 6.194 1.00 86.88 125 PHE A CA 1
ATOM 1024 C C . PHE A 1 125 ? 7.168 8.607 5.106 1.00 86.88 125 PHE A C 1
ATOM 1026 O O . PHE A 1 125 ? 6.716 7.594 4.581 1.00 86.88 125 PHE A O 1
ATOM 1033 N N . ASP A 1 126 ? 6.796 9.828 4.704 1.00 90.31 126 ASP A N 1
ATOM 1034 C CA . ASP A 1 126 ? 5.837 10.035 3.613 1.00 90.31 126 ASP A CA 1
ATOM 1035 C C . ASP A 1 126 ? 6.424 9.580 2.274 1.00 90.31 126 ASP A C 1
ATOM 1037 O O . ASP A 1 126 ? 5.700 9.020 1.452 1.00 90.31 126 ASP A O 1
ATOM 1041 N N . ILE A 1 127 ? 7.732 9.781 2.070 1.00 90.88 127 ILE A N 1
ATOM 1042 C CA . ILE A 1 127 ? 8.460 9.285 0.895 1.00 90.88 127 ILE A CA 1
ATOM 1043 C C . ILE A 1 127 ? 8.426 7.755 0.866 1.00 90.88 127 ILE A C 1
ATOM 1045 O O . ILE A 1 127 ? 8.040 7.179 -0.148 1.00 90.88 127 ILE A O 1
ATOM 1049 N N . LEU A 1 128 ? 8.765 7.105 1.982 1.00 92.06 128 LEU A N 1
ATOM 1050 C CA . LEU A 1 128 ? 8.750 5.647 2.109 1.00 92.06 128 LEU A CA 1
ATOM 1051 C C . LEU A 1 128 ? 7.362 5.056 1.820 1.00 92.06 128 LEU A C 1
ATOM 1053 O O . LEU A 1 128 ? 7.236 4.079 1.081 1.00 92.06 128 LEU A O 1
ATOM 1057 N N . LEU A 1 129 ? 6.305 5.653 2.372 1.00 93.56 129 LEU A N 1
ATOM 1058 C CA . LEU A 1 129 ? 4.945 5.186 2.123 1.00 93.56 129 LEU A CA 1
ATOM 1059 C C . LEU A 1 129 ? 4.559 5.355 0.653 1.00 93.56 129 LEU A C 1
ATOM 1061 O O . LEU A 1 129 ? 4.223 4.379 -0.008 1.00 93.56 129 LEU A O 1
ATOM 1065 N N . ASN A 1 130 ? 4.652 6.573 0.123 1.00 93.62 130 ASN A N 1
ATOM 1066 C CA . ASN A 1 130 ? 4.073 6.901 -1.179 1.00 93.62 130 ASN A CA 1
ATOM 1067 C C . ASN A 1 130 ? 4.907 6.428 -2.371 1.00 93.62 130 ASN A C 1
ATOM 1069 O O . ASN A 1 130 ? 4.352 6.188 -3.439 1.00 93.62 130 ASN A O 1
ATOM 1073 N N . ARG A 1 131 ? 6.228 6.296 -2.212 1.00 93.06 131 ARG A N 1
ATOM 1074 C CA . ARG A 1 131 ? 7.141 5.928 -3.308 1.00 93.06 131 ARG A CA 1
ATOM 1075 C C . ARG A 1 131 ? 7.707 4.518 -3.202 1.00 93.06 131 ARG A C 1
ATOM 1077 O O . ARG A 1 131 ? 8.498 4.117 -4.051 1.00 93.06 131 ARG A O 1
ATOM 1084 N N . THR A 1 132 ? 7.302 3.765 -2.184 1.00 94.25 132 THR A N 1
ATOM 1085 C CA . THR A 1 132 ? 7.682 2.358 -2.038 1.00 94.25 132 THR A CA 1
ATOM 1086 C C . THR A 1 132 ? 6.467 1.527 -1.646 1.00 94.25 132 THR A C 1
ATOM 1088 O O . THR A 1 132 ? 5.979 0.747 -2.452 1.00 94.25 132 THR A O 1
ATOM 1091 N N . ILE A 1 133 ? 5.922 1.701 -0.441 1.00 95.75 133 ILE A N 1
ATOM 1092 C CA . ILE A 1 133 ? 4.922 0.767 0.114 1.00 95.75 133 ILE A CA 1
ATOM 1093 C C . ILE A 1 133 ? 3.602 0.804 -0.664 1.00 95.75 133 ILE A C 1
ATOM 1095 O O . ILE A 1 133 ? 3.043 -0.241 -1.011 1.00 95.75 133 ILE A O 1
ATOM 1099 N N . PHE A 1 134 ? 3.117 1.998 -0.993 1.00 95.94 134 PHE A N 1
ATOM 1100 C CA . PHE A 1 134 ? 1.855 2.187 -1.699 1.00 95.94 134 PHE A CA 1
ATOM 1101 C C . PHE A 1 134 ? 1.901 1.744 -3.156 1.00 95.94 134 PHE A C 1
ATOM 1103 O O . PHE A 1 134 ? 0.845 1.474 -3.711 1.00 95.94 134 PHE A O 1
ATOM 1110 N N . LEU A 1 135 ? 3.086 1.537 -3.741 1.00 94.75 135 LEU A N 1
ATOM 1111 C CA . LEU A 1 135 ? 3.207 0.925 -5.068 1.00 94.75 135 LEU A CA 1
ATOM 1112 C C . LEU A 1 135 ? 2.764 -0.544 -5.077 1.00 94.75 135 LEU A C 1
ATOM 1114 O O . LEU A 1 135 ? 2.346 -1.057 -6.109 1.00 94.75 135 LEU A O 1
ATOM 1118 N N . PHE A 1 136 ? 2.826 -1.215 -3.923 1.00 95.44 136 PHE A N 1
ATOM 1119 C CA . PHE A 1 136 ? 2.462 -2.626 -3.786 1.00 95.44 136 PHE A CA 1
ATOM 1120 C C . PHE A 1 136 ? 1.178 -2.842 -2.981 1.00 95.44 136 PHE A C 1
ATOM 1122 O O . PHE A 1 136 ? 0.588 -3.916 -3.060 1.00 95.44 136 PHE A O 1
ATOM 1129 N N . THR A 1 137 ? 0.680 -1.816 -2.292 1.00 97.31 137 THR A N 1
ATOM 1130 C CA . THR A 1 137 ? -0.551 -1.849 -1.482 1.00 97.31 137 THR A CA 1
ATOM 1131 C C . THR A 1 137 ? -1.799 -1.784 -2.343 1.00 97.31 137 THR A C 1
ATOM 1133 O O . THR A 1 137 ? -1.917 -0.825 -3.084 1.00 97.31 137 THR A O 1
ATOM 1136 N N . ASP A 1 138 ? -2.733 -2.725 -2.218 1.00 97.44 138 ASP A N 1
ATOM 1137 C CA . ASP A 1 138 ? -4.060 -2.731 -2.857 1.00 97.44 138 ASP A CA 1
ATOM 1138 C C . ASP A 1 138 ? -5.054 -1.776 -2.182 1.00 97.44 138 ASP A C 1
ATOM 1140 O O . ASP A 1 138 ? -5.753 -1.008 -2.845 1.00 97.44 138 ASP A O 1
ATOM 1144 N N . VAL A 1 139 ? -5.111 -1.826 -0.847 1.00 98.44 139 VAL A N 1
ATOM 1145 C CA . VAL A 1 139 ? -6.056 -1.044 -0.039 1.00 98.44 139 VAL A CA 1
ATOM 1146 C C . VAL A 1 139 ? -5.328 -0.377 1.121 1.00 98.44 139 VAL A C 1
ATOM 1148 O O . VAL A 1 139 ? -4.617 -1.035 1.878 1.00 98.44 139 VAL A O 1
ATOM 1151 N N . ILE A 1 140 ? -5.538 0.925 1.285 1.00 98.38 140 ILE A N 1
ATOM 1152 C CA . ILE A 1 140 ? -5.137 1.695 2.460 1.00 98.38 140 ILE A CA 1
ATOM 1153 C C . ILE A 1 140 ? -6.383 1.875 3.331 1.00 98.38 140 ILE A C 1
ATOM 1155 O O . ILE A 1 140 ? -7.306 2.605 2.974 1.00 98.38 140 ILE A O 1
ATOM 1159 N N . CYS A 1 141 ? -6.420 1.177 4.460 1.00 98.25 141 CYS A N 1
ATOM 1160 C CA . CYS A 1 141 ? -7.497 1.220 5.438 1.00 98.25 141 CYS A CA 1
ATOM 1161 C C . CYS A 1 141 ? -7.148 2.218 6.547 1.00 98.25 141 CYS A C 1
ATOM 1163 O O . CYS A 1 141 ? -6.230 1.976 7.333 1.00 98.25 141 CYS A O 1
ATOM 1165 N N . ILE A 1 142 ? -7.873 3.331 6.622 1.00 97.75 142 ILE A N 1
ATOM 1166 C CA . ILE A 1 142 ? -7.621 4.434 7.553 1.00 97.75 142 ILE A CA 1
ATOM 1167 C C . ILE A 1 142 ? -8.734 4.485 8.593 1.00 97.75 142 ILE A C 1
ATOM 1169 O O . ILE A 1 142 ? -9.887 4.693 8.240 1.00 97.75 142 ILE A O 1
ATOM 1173 N N . PHE A 1 143 ? -8.388 4.351 9.869 1.00 96.31 143 PHE A N 1
ATOM 1174 C CA . PHE A 1 143 ? -9.315 4.578 10.978 1.00 96.31 143 PHE A CA 1
ATOM 1175 C C . PHE A 1 143 ? -9.317 6.072 11.297 1.00 96.31 143 PHE A C 1
ATOM 1177 O O . PHE A 1 143 ? -8.351 6.582 11.868 1.00 96.31 143 PHE A O 1
ATOM 1184 N N . ALA A 1 144 ? -10.359 6.788 10.873 1.00 95.50 144 ALA A N 1
ATOM 1185 C CA . ALA A 1 144 ? -10.384 8.249 10.928 1.00 95.50 144 ALA A CA 1
ATOM 1186 C C . ALA A 1 144 ? -10.324 8.762 12.374 1.00 95.50 144 ALA A C 1
ATOM 1188 O O . ALA A 1 144 ? -9.506 9.626 12.694 1.00 95.50 144 ALA A O 1
ATOM 1189 N N . ASP A 1 145 ? -11.109 8.166 13.270 1.00 93.31 145 ASP A N 1
ATOM 1190 C CA . ASP A 1 145 ? -11.181 8.550 14.686 1.00 93.31 145 ASP A CA 1
ATOM 1191 C C . ASP A 1 145 ? -9.867 8.332 15.443 1.00 93.31 145 ASP A C 1
ATOM 1193 O O . ASP A 1 145 ? -9.580 9.012 16.427 1.00 93.31 145 ASP A O 1
ATOM 1197 N N . ASP A 1 146 ? -9.012 7.427 14.959 1.00 93.06 146 ASP A N 1
ATOM 1198 C CA . ASP A 1 146 ? -7.683 7.214 15.532 1.00 93.06 146 ASP A CA 1
ATOM 1199 C C . ASP A 1 146 ? -6.690 8.340 15.209 1.00 93.06 146 ASP A C 1
ATOM 1201 O O . ASP A 1 146 ? -5.666 8.454 15.887 1.00 93.06 146 ASP A O 1
ATOM 1205 N N . ILE A 1 147 ? -6.948 9.140 14.169 1.00 92.31 147 ILE A N 1
ATOM 1206 C CA . ILE A 1 147 ? -5.989 10.128 13.652 1.00 92.31 147 ILE A CA 1
ATOM 1207 C C . ILE A 1 147 ? -6.497 11.573 13.698 1.00 92.31 147 ILE A C 1
ATOM 1209 O O . ILE A 1 147 ? -5.764 12.474 13.297 1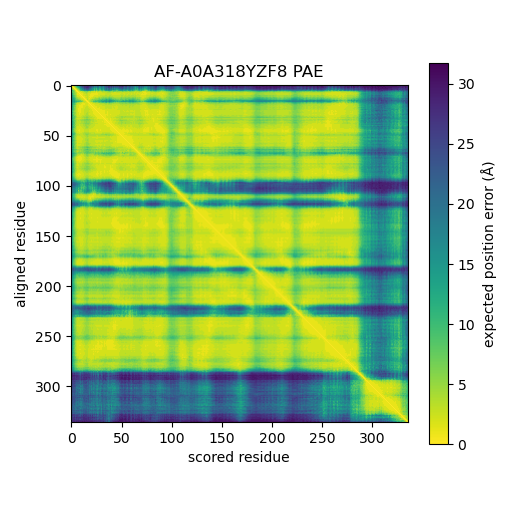.00 92.31 147 ILE A O 1
ATOM 1213 N N . GLY A 1 148 ? -7.707 11.801 14.216 1.00 92.00 148 GLY A N 1
ATOM 1214 C CA . GLY A 1 148 ? -8.313 13.131 14.350 1.00 92.00 148 GLY A CA 1
ATOM 1215 C C . GLY A 1 148 ? -9.494 13.399 13.410 1.00 92.00 148 GLY A C 1
ATOM 1216 O O . GLY A 1 148 ? -9.761 14.556 13.098 1.00 92.00 148 GLY A O 1
ATOM 1217 N N . GLY A 1 149 ? -10.179 12.352 12.945 1.00 93.56 149 GLY A N 1
ATOM 1218 C CA . GLY A 1 149 ? -11.382 12.448 12.118 1.00 93.56 149 GLY A CA 1
ATOM 1219 C C . GLY A 1 149 ? -11.101 12.751 10.645 1.00 93.56 149 GLY A C 1
ATOM 1220 O O . GLY A 1 149 ? -9.958 12.722 10.176 1.00 93.56 149 GLY A O 1
ATOM 1221 N N . LEU A 1 150 ? -12.165 13.045 9.894 1.00 94.38 150 LEU A N 1
ATOM 1222 C CA . LEU A 1 150 ? -12.104 13.264 8.444 1.00 94.38 150 LEU A CA 1
ATOM 1223 C C . LEU A 1 150 ? -11.188 14.429 8.046 1.00 94.38 150 LEU A C 1
ATOM 1225 O O . LEU A 1 150 ? -10.476 14.330 7.049 1.00 94.38 150 LEU A O 1
ATOM 1229 N N . ASP A 1 151 ? -11.121 15.501 8.835 1.00 93.69 151 ASP A N 1
ATOM 1230 C CA . ASP A 1 151 ? -10.221 16.623 8.547 1.00 93.69 151 ASP A CA 1
ATOM 1231 C C . ASP A 1 151 ? -8.744 16.204 8.562 1.00 93.69 151 ASP A C 1
ATOM 1233 O O . ASP A 1 151 ? -7.972 16.590 7.676 1.00 93.69 151 ASP A O 1
ATOM 1237 N N . ALA A 1 152 ? -8.355 15.368 9.529 1.00 94.19 152 ALA A N 1
ATOM 1238 C CA . ALA A 1 152 ? -7.006 14.822 9.606 1.00 94.19 152 ALA A CA 1
ATOM 1239 C C . ALA A 1 152 ? -6.724 13.842 8.459 1.00 94.19 152 ALA A C 1
ATOM 1241 O O . ALA A 1 152 ? -5.634 13.879 7.882 1.00 94.19 152 ALA A O 1
ATOM 1242 N N . VAL A 1 153 ? -7.712 13.022 8.070 1.00 96.19 153 VAL A N 1
ATOM 1243 C CA . VAL A 1 153 ? -7.619 12.158 6.880 1.00 96.19 153 VAL A CA 1
ATOM 1244 C C . VAL A 1 153 ? -7.396 13.004 5.624 1.00 96.19 153 VAL A C 1
ATOM 1246 O O . VAL A 1 153 ? -6.485 12.714 4.853 1.00 96.19 153 VAL A O 1
ATOM 1249 N N . ARG A 1 154 ? -8.159 14.086 5.423 1.00 95.75 154 ARG A N 1
ATOM 1250 C CA . ARG A 1 154 ? -7.990 14.980 4.267 1.00 95.75 154 ARG A CA 1
ATOM 1251 C C . ARG A 1 154 ? -6.586 15.572 4.235 1.00 95.75 154 ARG A C 1
ATOM 1253 O O . ARG A 1 154 ? -5.900 15.453 3.225 1.00 95.75 154 ARG A O 1
ATOM 1260 N N . ALA A 1 155 ? -6.130 16.153 5.345 1.00 94.12 155 ALA A N 1
ATOM 1261 C CA . ALA A 1 155 ? -4.792 16.736 5.439 1.00 94.12 155 ALA A CA 1
ATOM 1262 C C . ALA A 1 155 ? -3.687 15.700 5.158 1.00 94.12 155 ALA A C 1
ATOM 1264 O O . ALA A 1 155 ? -2.689 16.004 4.496 1.00 94.12 155 ALA A O 1
ATOM 1265 N N . LEU A 1 156 ? -3.876 14.464 5.627 1.00 94.38 156 LEU A N 1
ATOM 1266 C CA . LEU A 1 156 ? -2.982 13.346 5.358 1.00 94.38 156 LEU A CA 1
ATOM 1267 C C . LEU A 1 156 ? -2.934 13.002 3.866 1.00 94.38 156 LEU A C 1
ATOM 1269 O O . LEU A 1 156 ? -1.841 12.938 3.305 1.00 94.38 156 LEU A O 1
ATOM 1273 N N . LEU A 1 157 ? -4.091 12.815 3.226 1.00 96.06 157 LEU A N 1
ATOM 1274 C CA . LEU A 1 157 ? -4.178 12.457 1.810 1.00 96.06 157 LEU A CA 1
ATOM 1275 C C . LEU A 1 157 ? -3.644 13.566 0.904 1.00 96.06 157 LEU A C 1
ATOM 1277 O O . LEU A 1 157 ? -2.894 13.266 -0.020 1.00 96.06 157 LEU A O 1
ATOM 1281 N N . THR A 1 158 ? -3.927 14.838 1.203 1.00 94.94 158 THR A N 1
ATOM 1282 C CA . THR A 1 158 ? -3.333 15.979 0.488 1.00 94.94 158 THR A CA 1
ATOM 1283 C C . THR A 1 158 ? -1.808 15.961 0.604 1.00 94.94 158 THR A C 1
ATOM 1285 O O . THR A 1 158 ? -1.101 16.084 -0.396 1.00 94.94 158 THR A O 1
ATOM 1288 N N . ARG A 1 159 ? -1.268 15.754 1.812 1.00 92.62 159 ARG A N 1
ATOM 1289 C CA . ARG A 1 159 ? 0.184 15.679 2.034 1.00 92.62 159 ARG A CA 1
ATOM 1290 C C . ARG A 1 159 ? 0.820 14.512 1.281 1.00 92.62 159 ARG A C 1
ATOM 1292 O O . ARG A 1 159 ? 1.873 14.683 0.672 1.00 92.62 159 ARG A O 1
ATOM 1299 N N . TRP A 1 160 ? 0.197 13.342 1.316 1.00 94.69 160 TRP A N 1
ATOM 1300 C CA . TRP A 1 160 ? 0.674 12.153 0.616 1.00 94.69 160 TRP A CA 1
ATOM 1301 C C . TRP A 1 160 ? 0.595 12.291 -0.899 1.00 94.69 160 TRP A C 1
ATOM 1303 O O . TRP A 1 160 ? 1.551 11.936 -1.585 1.00 94.69 160 TRP A O 1
ATOM 1313 N N . ALA A 1 161 ? -0.465 12.909 -1.416 1.00 94.69 161 ALA A N 1
ATOM 1314 C CA . ALA A 1 161 ? -0.600 13.208 -2.832 1.00 94.69 161 ALA A CA 1
ATOM 1315 C C . ALA A 1 161 ? 0.567 14.064 -3.347 1.00 94.69 161 ALA A C 1
ATOM 1317 O O . ALA A 1 161 ? 1.133 13.764 -4.392 1.00 94.69 161 ALA A O 1
ATOM 1318 N N . LEU A 1 162 ? 1.026 15.063 -2.585 1.00 92.12 162 LEU A N 1
ATOM 1319 C CA . LEU A 1 162 ? 2.185 15.881 -2.977 1.00 92.12 162 LEU A CA 1
ATOM 1320 C C . LEU A 1 162 ? 3.483 15.074 -3.161 1.00 92.12 162 LEU A C 1
ATOM 1322 O O . LEU A 1 162 ? 4.357 15.508 -3.908 1.00 92.12 162 LEU A O 1
ATOM 1326 N N . VAL A 1 163 ? 3.615 13.927 -2.490 1.00 91.25 163 VAL A N 1
ATOM 1327 C CA . VAL A 1 163 ? 4.802 13.053 -2.538 1.00 91.25 163 VAL A CA 1
ATOM 1328 C C . VAL A 1 163 ? 4.633 11.902 -3.536 1.00 91.25 163 VAL A C 1
ATOM 1330 O O . VAL A 1 163 ? 5.593 11.501 -4.201 1.00 91.25 163 VAL A O 1
ATOM 1333 N N . GLY A 1 164 ? 3.417 11.359 -3.629 1.00 91.75 164 GLY A N 1
ATOM 1334 C CA . GLY A 1 164 ? 3.071 10.189 -4.437 1.00 91.75 164 GLY A CA 1
ATOM 1335 C C . GLY A 1 164 ? 2.851 10.477 -5.918 1.00 91.75 164 GLY A C 1
ATOM 1336 O O . GLY A 1 164 ? 2.826 9.548 -6.723 1.00 91.75 164 GLY A O 1
ATOM 1337 N N . ARG A 1 165 ? 2.739 11.749 -6.316 1.00 90.50 165 ARG A N 1
ATOM 1338 C CA . ARG A 1 165 ? 2.648 12.103 -7.736 1.00 90.50 165 ARG A CA 1
ATOM 1339 C C . ARG A 1 165 ? 3.863 11.601 -8.502 1.00 90.50 165 ARG A C 1
ATOM 1341 O O . ARG A 1 165 ? 5.010 11.779 -8.079 1.00 90.50 165 ARG A O 1
ATOM 1348 N N . ASN A 1 166 ? 3.593 10.977 -9.647 1.00 89.25 166 ASN A N 1
ATOM 1349 C CA . ASN A 1 166 ? 4.609 10.360 -10.495 1.00 89.25 166 ASN A CA 1
ATOM 1350 C C . ASN A 1 166 ? 5.545 9.439 -9.684 1.00 89.25 166 ASN A C 1
ATOM 1352 O O . ASN A 1 166 ? 6.767 9.481 -9.845 1.00 89.25 166 ASN A O 1
ATOM 1356 N N . ALA A 1 167 ? 4.997 8.664 -8.738 1.00 90.88 167 ALA A N 1
ATOM 1357 C CA . ALA A 1 167 ? 5.779 7.722 -7.938 1.00 90.88 167 ALA A CA 1
ATOM 1358 C C . ALA A 1 167 ? 6.335 6.568 -8.777 1.00 90.88 167 ALA A C 1
ATOM 1360 O O . ALA A 1 167 ? 7.448 6.113 -8.517 1.00 90.88 167 ALA A O 1
ATOM 1361 N N . SER A 1 168 ? 5.605 6.137 -9.807 1.00 90.81 168 SER A N 1
ATOM 1362 C CA . SER A 1 168 ? 6.035 5.078 -10.717 1.00 90.81 168 SER A CA 1
ATOM 1363 C C . SER A 1 168 ? 5.591 5.326 -12.157 1.00 90.81 168 SER A C 1
ATOM 1365 O O . SER A 1 168 ? 4.788 6.221 -12.412 1.00 90.81 168 SER A O 1
ATOM 1367 N N . SER A 1 169 ? 6.121 4.531 -13.087 1.00 85.69 169 SER A N 1
ATOM 1368 C CA . SER A 1 169 ? 5.668 4.476 -14.480 1.00 85.69 169 SER A CA 1
ATOM 1369 C C . SER A 1 169 ? 4.345 3.723 -14.674 1.00 85.69 169 SER A C 1
ATOM 1371 O O . SER A 1 169 ? 3.791 3.772 -15.770 1.00 85.69 169 SER A O 1
ATOM 1373 N N . LEU A 1 170 ? 3.845 3.029 -13.646 1.00 85.88 170 LEU A N 1
ATOM 1374 C CA . LEU A 1 170 ? 2.545 2.366 -13.674 1.00 85.88 170 LEU A CA 1
ATOM 1375 C C . LEU A 1 170 ? 1.442 3.364 -13.314 1.00 85.88 170 LEU A C 1
ATOM 1377 O O . LEU A 1 170 ? 1.583 4.126 -12.354 1.00 85.88 170 LEU A O 1
ATOM 1381 N N . ASP A 1 171 ? 0.326 3.303 -14.040 1.00 84.56 171 ASP A N 1
ATOM 1382 C CA . ASP A 1 171 ? -0.904 4.028 -13.705 1.00 84.56 171 ASP A CA 1
ATOM 1383 C C . ASP A 1 171 ? -1.660 3.286 -12.594 1.00 84.56 171 ASP A C 1
ATOM 1385 O O . ASP A 1 171 ? -2.728 2.711 -12.792 1.00 84.56 171 ASP A O 1
ATOM 1389 N N . TYR A 1 172 ? -1.036 3.223 -11.417 1.00 85.50 172 TYR A N 1
ATOM 1390 C CA . TYR A 1 172 ? -1.579 2.533 -10.259 1.00 85.50 172 TYR A CA 1
ATOM 1391 C C . TYR A 1 172 ? -2.015 3.501 -9.166 1.00 85.50 172 TYR A C 1
ATOM 1393 O O . TYR A 1 172 ? -1.250 4.366 -8.740 1.00 85.50 172 TYR A O 1
ATOM 1401 N N . ARG A 1 173 ? -3.232 3.287 -8.653 1.00 92.19 173 ARG A N 1
ATOM 1402 C CA . ARG A 1 173 ? -3.811 4.070 -7.562 1.00 92.19 173 ARG A CA 1
ATOM 1403 C C . ARG A 1 173 ? -4.361 3.145 -6.475 1.00 92.19 173 ARG A C 1
ATOM 1405 O O . ARG A 1 173 ? -5.380 2.490 -6.718 1.00 92.19 173 ARG A O 1
ATOM 1412 N N . PRO A 1 174 ? -3.738 3.075 -5.283 1.00 95.44 174 PRO A N 1
ATOM 1413 C CA . PRO A 1 174 ? -4.285 2.289 -4.188 1.00 95.44 174 PRO A CA 1
ATOM 1414 C C . PRO A 1 174 ? -5.674 2.787 -3.799 1.00 95.44 174 PRO A C 1
ATOM 1416 O O . PRO A 1 174 ? -5.973 3.987 -3.822 1.00 95.44 174 PRO A O 1
ATOM 1419 N N . ARG A 1 175 ? -6.535 1.837 -3.437 1.00 97.50 175 ARG A N 1
ATOM 1420 C CA . ARG A 1 175 ? -7.898 2.122 -2.989 1.00 97.50 175 ARG A CA 1
ATOM 1421 C C . ARG A 1 175 ? -7.875 2.558 -1.534 1.00 97.50 175 ARG A C 1
ATOM 1423 O O . ARG A 1 175 ? -7.093 2.034 -0.747 1.00 97.50 175 ARG A O 1
ATOM 1430 N N . ILE A 1 176 ? -8.737 3.499 -1.169 1.00 98.12 176 ILE A N 1
ATOM 1431 C CA . ILE A 1 176 ? -8.824 3.995 0.205 1.00 98.12 176 ILE A CA 1
ATOM 1432 C C . ILE A 1 176 ? -10.133 3.519 0.823 1.00 98.12 176 ILE A C 1
ATOM 1434 O O . ILE A 1 176 ? -11.203 3.737 0.256 1.00 98.12 176 ILE A O 1
ATOM 1438 N N . LEU A 1 177 ? -10.033 2.901 1.997 1.00 98.31 177 LEU A N 1
ATOM 1439 C CA . LEU A 1 177 ? -11.164 2.607 2.868 1.00 98.31 177 LEU A CA 1
ATOM 1440 C C . LEU A 1 177 ? -11.030 3.445 4.137 1.00 98.31 177 LEU A C 1
ATOM 1442 O O . LEU A 1 177 ? -10.054 3.295 4.870 1.00 98.31 177 LEU A O 1
ATOM 1446 N N . ILE A 1 178 ? -11.990 4.323 4.396 1.00 97.94 178 ILE A N 1
ATOM 1447 C CA . ILE A 1 178 ? -12.044 5.144 5.604 1.00 97.94 178 ILE A CA 1
ATOM 1448 C C . ILE A 1 178 ? -13.035 4.492 6.562 1.00 97.94 178 ILE A C 1
ATOM 1450 O O . ILE A 1 178 ? -14.213 4.357 6.243 1.00 97.94 178 ILE A O 1
ATOM 1454 N N . VAL A 1 179 ? -12.548 4.069 7.723 1.00 96.12 179 VAL A N 1
ATOM 1455 C CA . VAL A 1 179 ? -13.355 3.472 8.785 1.00 96.12 179 VAL A CA 1
ATOM 1456 C C . VAL A 1 179 ? -13.734 4.554 9.786 1.00 96.12 179 VAL A C 1
ATOM 1458 O O . VAL A 1 179 ? -12.857 5.276 10.272 1.00 96.12 179 VAL A O 1
ATOM 1461 N N . LEU A 1 180 ? -15.031 4.640 10.069 1.00 93.06 180 LEU A N 1
ATOM 1462 C CA . LEU A 1 180 ? -15.645 5.581 10.999 1.00 93.06 180 LEU A CA 1
ATOM 1463 C C . LEU A 1 180 ? -16.306 4.815 12.145 1.00 93.06 180 LEU A C 1
ATOM 1465 O O . LEU A 1 180 ? -16.993 3.808 11.923 1.00 93.06 180 LEU A O 1
ATOM 1469 N N . GLU A 1 181 ? -16.095 5.293 13.364 1.00 87.44 181 GLU A N 1
ATOM 1470 C CA . GLU A 1 181 ? -16.840 4.852 14.535 1.00 87.44 181 GLU A CA 1
ATOM 1471 C C . GLU A 1 181 ? -18.303 5.330 14.460 1.00 87.44 181 GLU A C 1
ATOM 1473 O O . GLU A 1 181 ? -18.626 6.297 13.765 1.00 87.44 181 GLU A O 1
ATOM 1478 N N . PRO A 1 182 ? -19.229 4.641 15.144 1.00 79.56 182 PRO A N 1
ATOM 1479 C CA . PRO A 1 182 ? -20.619 5.052 15.187 1.00 79.56 182 PRO A CA 1
ATOM 1480 C C . PRO A 1 182 ? -20.750 6.327 16.021 1.00 79.56 182 PRO A C 1
ATOM 1482 O O . PRO A 1 182 ? -20.548 6.310 17.239 1.00 79.56 182 PRO A O 1
ATOM 1485 N N . GLU A 1 183 ? -21.137 7.425 15.381 1.00 70.94 183 GLU A N 1
ATOM 1486 C CA . GLU A 1 183 ? -21.512 8.640 16.091 1.00 70.94 183 GLU A CA 1
ATOM 1487 C C . GLU A 1 183 ? -22.934 8.521 16.662 1.00 70.94 183 GLU A C 1
ATOM 1489 O O . GLU A 1 183 ? -23.785 7.768 16.188 1.00 70.94 183 GLU A O 1
ATOM 1494 N N . THR A 1 184 ? -23.212 9.272 17.729 1.00 63.25 184 THR A N 1
ATOM 1495 C CA . THR A 1 184 ? -24.560 9.389 18.315 1.00 63.25 184 THR A CA 1
ATOM 1496 C C . THR A 1 184 ? -25.442 10.403 17.571 1.00 63.25 184 THR A C 1
ATOM 1498 O O . THR A 1 184 ? -26.531 10.737 18.044 1.00 63.25 184 THR A O 1
ATOM 1501 N N . GLY A 1 185 ? -24.956 10.921 16.440 1.00 67.62 185 GLY A N 1
ATOM 1502 C CA . GLY A 1 185 ? -25.568 11.978 15.649 1.00 67.62 185 GLY A CA 1
ATOM 1503 C C . GLY A 1 185 ? -26.696 11.508 14.728 1.00 67.62 185 GLY A C 1
ATOM 1504 O O .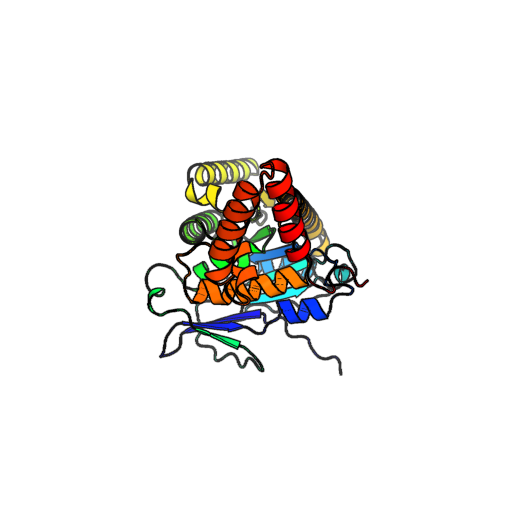 GLY A 1 185 ? -27.168 10.372 14.767 1.00 67.62 185 GLY A O 1
ATOM 1505 N N . SER A 1 186 ? -27.174 12.435 13.895 1.00 77.00 186 SER A N 1
ATOM 1506 C CA . SER A 1 186 ? -28.128 12.105 12.837 1.00 77.00 186 SER A CA 1
ATOM 1507 C C . SER A 1 186 ? -27.392 11.487 11.652 1.00 77.00 186 SER A C 1
ATOM 1509 O O . SER A 1 186 ? -26.555 12.156 11.050 1.00 77.00 186 SER A O 1
ATOM 1511 N N . ILE A 1 187 ? -27.806 10.288 11.229 1.00 79.31 187 ILE A N 1
ATOM 1512 C CA . ILE A 1 187 ? -27.283 9.590 10.036 1.00 79.31 187 ILE A CA 1
ATOM 1513 C C . ILE A 1 187 ? -27.282 10.506 8.799 1.00 79.31 187 ILE A C 1
ATOM 1515 O O . ILE A 1 187 ? -26.393 10.435 7.957 1.00 79.31 187 ILE A O 1
ATOM 1519 N N . THR A 1 188 ? -28.272 11.396 8.676 1.00 77.50 188 THR A N 1
ATOM 1520 C CA . THR A 1 188 ? -28.340 12.343 7.555 1.00 77.50 188 THR A CA 1
ATOM 1521 C C . THR A 1 188 ? -27.203 13.359 7.562 1.00 77.50 188 THR A C 1
ATOM 1523 O O . THR A 1 188 ? -26.736 13.722 6.492 1.00 77.50 188 THR A O 1
ATOM 1526 N N . HIS A 1 189 ? -26.775 13.827 8.738 1.00 79.94 189 HIS A N 1
ATOM 1527 C CA . HIS A 1 189 ? -25.666 14.773 8.859 1.00 79.94 189 HIS A CA 1
ATOM 1528 C C . HIS A 1 189 ? -24.351 14.082 8.503 1.00 79.94 189 HIS A C 1
ATOM 1530 O O . HIS A 1 189 ? -23.601 14.583 7.680 1.00 79.94 189 HIS A O 1
ATOM 1536 N N . GLU A 1 190 ? -24.147 12.865 9.009 1.00 83.06 190 GLU A N 1
ATOM 1537 C CA . GLU A 1 190 ? -22.950 12.080 8.708 1.00 83.06 190 GLU A CA 1
ATOM 1538 C C . GLU A 1 190 ? -22.810 11.777 7.205 1.00 83.06 190 GLU A C 1
ATOM 1540 O O . GLU A 1 190 ? -21.713 11.811 6.658 1.00 83.06 190 GLU A O 1
ATOM 1545 N N . LEU A 1 191 ? -23.912 11.458 6.513 1.00 85.38 191 LEU A N 1
ATOM 1546 C CA . LEU A 1 191 ? -23.888 11.213 5.063 1.00 85.38 191 LEU A CA 1
ATOM 1547 C C . LEU A 1 191 ? -23.592 12.486 4.259 1.00 85.38 191 LEU A C 1
ATOM 1549 O O . LEU A 1 191 ? -22.985 12.407 3.187 1.00 85.38 191 LEU A O 1
ATOM 1553 N N . LEU A 1 192 ? -24.028 13.647 4.752 1.00 87.50 192 LEU A N 1
ATOM 1554 C CA . LEU A 1 192 ? -23.678 14.937 4.161 1.00 87.50 192 LEU A CA 1
ATOM 1555 C C . LEU A 1 192 ? -22.189 15.229 4.363 1.00 87.50 192 LEU A C 1
ATOM 1557 O O . LEU A 1 192 ? -21.518 15.539 3.384 1.00 87.50 192 LEU A O 1
ATOM 1561 N N . ASP A 1 193 ? -21.655 15.011 5.567 1.00 88.06 193 ASP A N 1
ATOM 1562 C CA . ASP A 1 193 ? -20.232 15.207 5.868 1.00 88.06 193 ASP A CA 1
ATOM 1563 C C . ASP A 1 193 ? -19.333 14.309 4.997 1.00 88.06 193 ASP A C 1
ATOM 1565 O O . ASP A 1 193 ? -18.333 14.765 4.439 1.00 88.06 193 ASP A O 1
ATOM 1569 N N . GLU A 1 194 ? -19.712 13.040 4.804 1.00 92.00 194 GLU A N 1
ATOM 1570 C CA . GLU A 1 194 ? -19.027 12.122 3.881 1.00 92.00 194 GLU A CA 1
ATOM 1571 C C . GLU A 1 194 ? -19.071 12.616 2.428 1.00 92.00 194 GLU A C 1
ATOM 1573 O O . GLU A 1 194 ? -18.073 12.537 1.703 1.00 92.00 194 GLU A O 1
ATOM 1578 N N . SER A 1 195 ? -20.222 13.134 1.994 1.00 92.38 195 SER A N 1
ATOM 1579 C CA . SER A 1 195 ? -20.408 13.651 0.635 1.00 92.38 195 SER A CA 1
ATOM 1580 C C . SER A 1 195 ? -19.575 14.911 0.398 1.00 92.38 195 SER A C 1
ATOM 1582 O O . SER A 1 195 ? -18.892 15.011 -0.624 1.00 92.38 195 SER A O 1
ATOM 1584 N N . ASP A 1 196 ? -19.570 15.835 1.357 1.00 92.75 196 ASP A N 1
ATOM 1585 C CA . ASP A 1 196 ? -18.781 17.067 1.322 1.00 92.75 196 ASP A CA 1
ATOM 1586 C C . ASP A 1 196 ? -17.280 16.764 1.360 1.00 92.75 196 ASP A C 1
ATOM 1588 O O . ASP A 1 196 ? -16.494 17.362 0.616 1.00 92.75 196 ASP A O 1
ATOM 1592 N N . PHE A 1 197 ? -16.872 15.771 2.155 1.00 94.38 197 PHE A N 1
ATOM 1593 C CA . PHE A 1 197 ? -15.503 15.271 2.169 1.00 94.38 197 PHE A CA 1
ATOM 1594 C C . PHE A 1 197 ? -15.086 14.722 0.800 1.00 94.38 197 PHE A C 1
ATOM 1596 O O . PHE A 1 197 ? -14.052 15.133 0.266 1.00 94.38 197 PHE A O 1
ATOM 1603 N N . LEU A 1 198 ? -15.880 13.831 0.193 1.00 94.56 198 LEU A N 1
ATOM 1604 C CA . LEU A 1 198 ? -15.566 13.278 -1.129 1.00 94.56 198 LEU A CA 1
ATOM 1605 C C . LEU A 1 198 ? -15.532 14.368 -2.194 1.00 94.56 198 LEU A C 1
ATOM 1607 O O . LEU A 1 198 ? -14.632 14.376 -3.032 1.00 94.56 198 LEU A O 1
ATOM 1611 N N . PHE A 1 199 ? -16.475 15.307 -2.148 1.00 92.69 199 PHE A N 1
ATOM 1612 C CA . PHE A 1 199 ? -16.504 16.440 -3.061 1.00 92.69 199 PHE A CA 1
ATOM 1613 C C . PHE A 1 199 ? -15.235 17.290 -2.937 1.00 92.69 199 PHE A C 1
ATOM 1615 O O . PHE A 1 199 ? -14.606 17.601 -3.949 1.00 92.69 199 PHE A O 1
ATOM 1622 N N . SER A 1 200 ? -14.804 17.588 -1.709 1.00 91.75 200 SER A N 1
ATOM 1623 C CA . SER A 1 200 ? -13.553 18.299 -1.439 1.00 91.75 200 SER A CA 1
ATOM 1624 C C . SER A 1 200 ? -12.331 17.549 -1.983 1.00 91.75 200 SER A C 1
ATOM 1626 O O . SER A 1 200 ? -11.484 18.165 -2.630 1.00 91.75 200 SER A O 1
ATOM 1628 N N . LEU A 1 201 ? -12.253 16.227 -1.797 1.00 92.44 201 LEU A N 1
ATOM 1629 C CA . LEU A 1 201 ? -11.149 15.422 -2.328 1.00 92.44 201 LEU A CA 1
ATOM 1630 C C . LEU A 1 201 ? -11.132 15.361 -3.857 1.00 92.44 201 LEU A C 1
ATOM 1632 O O . LEU A 1 201 ? -10.063 15.428 -4.456 1.00 92.44 201 LEU A O 1
ATOM 1636 N N . MET A 1 202 ? -12.298 15.252 -4.497 1.00 88.75 202 MET A N 1
ATOM 1637 C CA . MET A 1 202 ? -12.401 15.200 -5.959 1.00 88.75 202 MET A CA 1
ATOM 1638 C C . MET A 1 202 ? -11.981 16.511 -6.634 1.00 88.75 202 MET A C 1
ATOM 1640 O O . MET A 1 202 ? -11.582 16.497 -7.798 1.00 88.75 202 MET A O 1
ATOM 1644 N N . GLN A 1 203 ? -12.054 17.643 -5.928 1.00 91.62 203 GLN A N 1
ATOM 1645 C CA . GLN A 1 203 ? -11.552 18.918 -6.442 1.00 91.62 203 GLN A CA 1
ATOM 1646 C C . GLN A 1 203 ? -10.019 18.999 -6.442 1.00 91.62 203 GLN A C 1
ATOM 1648 O O . GLN A 1 203 ? -9.445 19.719 -7.265 1.00 91.62 203 GLN A O 1
ATOM 1653 N N . ASP A 1 204 ? -9.342 18.254 -5.564 1.00 92.44 204 ASP A N 1
ATOM 1654 C CA . ASP A 1 204 ? -7.884 18.194 -5.538 1.00 92.44 204 ASP A CA 1
ATOM 1655 C C . ASP A 1 204 ? -7.368 17.162 -6.548 1.00 92.44 204 ASP A C 1
ATOM 1657 O O . ASP A 1 204 ? -7.283 15.957 -6.289 1.00 92.44 204 ASP A O 1
ATOM 1661 N N . ARG A 1 205 ? -6.956 17.661 -7.719 1.00 90.50 205 ARG A N 1
ATOM 1662 C CA . ARG A 1 205 ? -6.392 16.823 -8.786 1.00 90.50 205 ARG A CA 1
ATOM 1663 C C . ARG A 1 205 ? -5.209 15.984 -8.311 1.00 90.50 205 ARG A C 1
ATOM 1665 O O . ARG A 1 205 ? -5.080 14.847 -8.757 1.00 90.50 205 ARG A O 1
ATOM 1672 N N . ASN A 1 206 ? -4.391 16.495 -7.385 1.00 91.69 206 ASN A N 1
ATOM 1673 C CA . ASN A 1 206 ? -3.234 15.756 -6.882 1.00 91.69 206 ASN A CA 1
ATOM 1674 C C . ASN A 1 206 ? -3.669 14.461 -6.190 1.00 91.69 206 ASN A C 1
ATOM 1676 O O . ASN A 1 206 ? -3.017 13.435 -6.354 1.00 91.69 206 ASN A O 1
ATOM 1680 N N . ILE A 1 207 ? -4.771 14.497 -5.436 1.00 93.94 207 ILE A N 1
ATOM 1681 C CA . ILE A 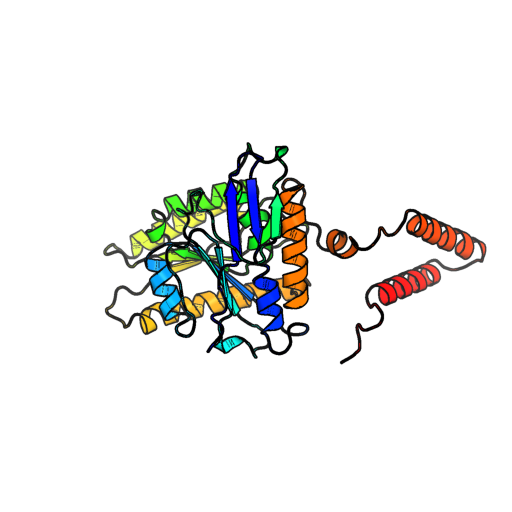1 207 ? -5.289 13.326 -4.721 1.00 93.94 207 ILE A CA 1
ATOM 1682 C C . ILE A 1 207 ? -5.830 12.308 -5.722 1.00 93.94 207 ILE A C 1
ATOM 1684 O O . ILE A 1 207 ? -5.468 11.138 -5.643 1.00 93.94 207 ILE A O 1
ATOM 1688 N N . SER A 1 208 ? -6.623 12.750 -6.702 1.00 91.81 208 SER A N 1
ATOM 1689 C CA . SER A 1 208 ? -7.212 11.861 -7.718 1.00 91.81 208 SER A CA 1
ATOM 1690 C C . SER A 1 208 ? -6.191 11.204 -8.664 1.00 91.81 208 SER A C 1
ATOM 1692 O O . SER A 1 208 ? -6.465 10.143 -9.235 1.00 91.81 208 SER A O 1
ATOM 1694 N N . GLU A 1 209 ? -5.017 11.826 -8.832 1.00 91.75 209 GLU A N 1
ATOM 1695 C CA . GLU A 1 209 ? -3.882 11.269 -9.580 1.00 91.75 209 GLU A CA 1
ATOM 1696 C C . GLU A 1 209 ? -3.170 10.151 -8.802 1.00 91.75 209 GLU A C 1
ATOM 1698 O O . GLU A 1 209 ? -2.596 9.261 -9.417 1.00 91.75 209 GLU A O 1
ATOM 1703 N N . VAL A 1 210 ? -3.202 10.177 -7.465 1.00 94.69 210 VAL A N 1
ATOM 1704 C CA . VAL A 1 210 ? -2.428 9.253 -6.614 1.00 94.69 210 VAL A CA 1
ATOM 1705 C C . VAL A 1 210 ? -3.295 8.153 -6.006 1.00 94.69 210 VAL A C 1
ATOM 1707 O O . VAL A 1 210 ? -2.839 7.025 -5.855 1.00 94.69 210 VAL A O 1
ATOM 1710 N N . PHE A 1 211 ? -4.549 8.449 -5.676 1.00 95.44 211 PHE A N 1
ATOM 1711 C CA . PHE A 1 211 ? -5.446 7.544 -4.966 1.00 95.44 211 PHE A CA 1
ATOM 1712 C C . PHE A 1 211 ? -6.742 7.329 -5.740 1.00 95.44 211 PHE A C 1
ATOM 1714 O O . PHE A 1 211 ? -7.238 8.230 -6.420 1.00 95.44 211 PHE A O 1
ATOM 1721 N N . ALA A 1 212 ? -7.322 6.134 -5.614 1.00 94.62 212 ALA A N 1
ATOM 1722 C CA . ALA A 1 212 ? -8.691 5.925 -6.066 1.00 94.62 212 ALA A CA 1
ATOM 1723 C C . ALA A 1 212 ? -9.666 6.642 -5.117 1.00 94.62 212 ALA A C 1
ATOM 1725 O O . ALA A 1 212 ? -9.337 6.903 -3.956 1.00 94.62 212 ALA A O 1
ATOM 1726 N N . THR A 1 213 ? -10.877 6.933 -5.599 1.00 93.12 213 THR A N 1
ATOM 1727 C CA . THR A 1 213 ? -11.923 7.565 -4.786 1.00 93.12 213 THR A CA 1
ATOM 1728 C C . THR A 1 213 ? -12.142 6.779 -3.487 1.00 93.12 213 THR A C 1
ATOM 1730 O O . THR A 1 213 ? -12.384 5.568 -3.561 1.00 93.12 213 THR A O 1
ATOM 1733 N N . PRO A 1 214 ? -12.052 7.430 -2.312 1.00 95.50 214 PRO A N 1
ATOM 1734 C CA . PRO A 1 214 ? -12.255 6.749 -1.042 1.00 95.50 214 PRO A CA 1
ATOM 1735 C C . PRO A 1 214 ? -13.659 6.170 -0.896 1.00 95.50 214 PRO A C 1
ATOM 1737 O O . PRO A 1 214 ? -14.637 6.719 -1.401 1.00 95.50 214 PRO A O 1
ATOM 1740 N N . VAL A 1 215 ? -13.742 5.068 -0.159 1.00 95.81 215 VAL A N 1
ATOM 1741 C CA . VAL A 1 215 ? -14.989 4.436 0.275 1.00 95.81 215 VAL A CA 1
ATOM 1742 C C . VAL A 1 215 ? -15.055 4.500 1.795 1.00 95.81 215 VAL A C 1
ATOM 1744 O O . VAL A 1 215 ? -14.027 4.375 2.458 1.00 95.81 215 VAL A O 1
ATOM 1747 N N . PHE A 1 216 ? -16.251 4.680 2.348 1.00 94.88 216 PHE A N 1
ATOM 1748 C CA . PHE A 1 216 ? -16.468 4.707 3.791 1.00 94.88 216 PHE A CA 1
ATOM 1749 C C . PHE A 1 216 ? -17.011 3.380 4.308 1.00 94.88 216 PHE A C 1
ATOM 1751 O O . PHE A 1 216 ? -17.840 2.742 3.660 1.00 94.88 216 PHE A O 1
ATOM 1758 N N . HIS A 1 217 ? -16.574 3.006 5.506 1.00 93.50 217 HIS A N 1
ATOM 1759 C CA . HIS A 1 217 ? -17.149 1.930 6.297 1.00 93.50 217 HIS A CA 1
ATOM 1760 C C . HIS A 1 217 ? -17.493 2.451 7.690 1.00 93.50 217 HIS A C 1
ATOM 1762 O O . HIS A 1 217 ? -16.598 2.804 8.457 1.00 93.50 217 HIS A O 1
ATOM 1768 N N . ARG A 1 218 ? -18.780 2.456 8.042 1.00 89.88 218 ARG A N 1
ATOM 1769 C CA . ARG A 1 218 ? -19.220 2.761 9.408 1.00 89.88 218 ARG A CA 1
ATOM 1770 C C . ARG A 1 218 ? -19.313 1.479 10.221 1.00 89.88 218 ARG A C 1
ATOM 1772 O O . ARG A 1 218 ? -20.023 0.547 9.837 1.00 89.88 218 ARG A O 1
ATOM 1779 N N . LEU A 1 219 ? -18.642 1.447 11.365 1.00 85.75 219 LEU A N 1
ATOM 1780 C CA . LEU A 1 219 ? -18.785 0.348 12.310 1.00 85.75 219 LEU A CA 1
ATOM 1781 C C . LEU A 1 219 ? -20.179 0.385 12.952 1.00 85.75 219 LEU A C 1
ATOM 1783 O O . LEU A 1 219 ? -20.725 1.437 13.274 1.00 85.75 219 LEU A O 1
ATOM 1787 N N . SER A 1 220 ? -20.787 -0.785 13.149 1.00 75.56 220 SER A N 1
ATOM 1788 C CA . SER A 1 220 ? -22.115 -0.866 13.767 1.00 75.56 220 SER A CA 1
ATOM 1789 C C . SER A 1 220 ? -22.051 -0.455 15.243 1.00 75.56 220 SER A C 1
ATOM 1791 O O . SER A 1 220 ? -21.387 -1.130 16.022 1.00 75.56 220 SER A O 1
ATOM 1793 N N . GLY A 1 221 ? -22.808 0.569 15.652 1.00 64.44 221 GLY A N 1
ATOM 1794 C CA . GLY A 1 221 ? -22.943 1.000 17.058 1.00 64.44 221 GLY A CA 1
ATOM 1795 C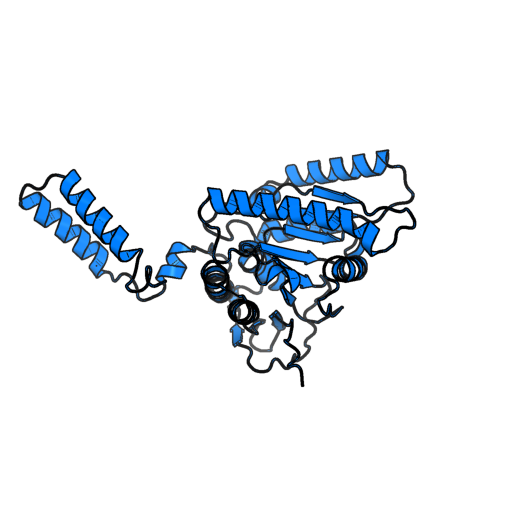 C . GLY A 1 221 ? -23.834 0.126 17.942 1.00 64.44 221 GLY A C 1
ATOM 1796 O O . GLY A 1 221 ? -24.036 0.421 19.118 1.00 64.44 221 GLY A O 1
ATOM 1797 N N . LYS A 1 222 ? -24.393 -0.961 17.399 1.00 64.31 222 LYS A N 1
ATOM 1798 C CA . LYS A 1 222 ? -25.147 -1.950 18.184 1.00 64.31 222 LYS A CA 1
ATOM 1799 C C . LYS A 1 222 ? -24.188 -2.819 19.009 1.00 64.31 222 LYS A C 1
ATOM 1801 O O . LYS A 1 222 ? -23.086 -3.079 18.528 1.00 64.31 222 LYS A O 1
ATOM 1806 N N . PRO A 1 223 ? -24.609 -3.339 20.182 1.00 57.41 223 PRO A N 1
ATOM 1807 C CA . PRO A 1 223 ? -23.809 -4.260 20.988 1.00 57.41 223 PRO A CA 1
ATOM 1808 C C . PRO A 1 223 ? -23.695 -5.612 20.273 1.00 57.41 223 PRO A C 1
ATOM 1810 O O . PRO A 1 223 ? -24.411 -6.569 20.558 1.00 57.41 223 PRO A O 1
ATOM 1813 N N . LEU A 1 224 ? -22.821 -5.663 19.278 1.00 61.34 224 LEU A N 1
ATOM 1814 C CA . LEU A 1 224 ? -22.401 -6.867 18.589 1.00 61.34 224 LEU A CA 1
ATOM 1815 C C . LEU A 1 224 ? -21.101 -7.351 19.229 1.00 61.34 224 LEU A C 1
ATOM 1817 O O . LEU A 1 224 ? -20.358 -6.574 19.828 1.00 61.34 224 LEU A O 1
ATOM 1821 N N . SER A 1 225 ? -20.799 -8.642 19.097 1.00 65.75 225 SER A N 1
ATOM 1822 C CA . SER A 1 225 ? -19.448 -9.098 19.419 1.00 65.75 225 SER A CA 1
ATOM 1823 C C . SER A 1 225 ? -18.447 -8.398 18.495 1.00 65.75 225 SER A C 1
ATOM 1825 O O . SER A 1 225 ? -18.753 -8.170 17.322 1.00 65.75 225 SER A O 1
ATOM 1827 N N . ASN A 1 226 ? -17.239 -8.111 18.990 1.00 63.44 226 ASN A N 1
ATOM 1828 C CA . ASN A 1 226 ? -16.181 -7.481 18.187 1.00 63.44 226 ASN A CA 1
ATOM 1829 C C . ASN A 1 226 ? -15.965 -8.212 16.851 1.00 63.44 226 ASN A C 1
ATOM 1831 O O . ASN A 1 226 ? -15.747 -7.579 15.828 1.00 63.44 226 ASN A O 1
ATOM 1835 N N . VAL A 1 227 ? -16.089 -9.542 16.838 1.00 64.19 227 VAL A N 1
ATOM 1836 C CA . VAL A 1 227 ? -15.996 -10.351 15.614 1.00 64.19 227 VAL A CA 1
ATOM 1837 C C . VAL A 1 227 ? -17.113 -10.000 14.626 1.00 64.19 227 VAL A C 1
ATOM 1839 O O . VAL A 1 227 ? -16.831 -9.738 13.465 1.00 64.19 227 VAL A O 1
ATOM 1842 N N . SER A 1 228 ? -18.365 -9.928 15.086 1.00 68.44 228 SER A N 1
ATOM 1843 C CA . SER A 1 228 ? -19.520 -9.652 14.216 1.00 68.44 228 SER A CA 1
ATOM 1844 C C . SER A 1 228 ? -19.533 -8.215 13.696 1.00 68.44 228 SER A C 1
ATOM 1846 O O . SER A 1 228 ? -19.953 -7.980 12.569 1.00 68.44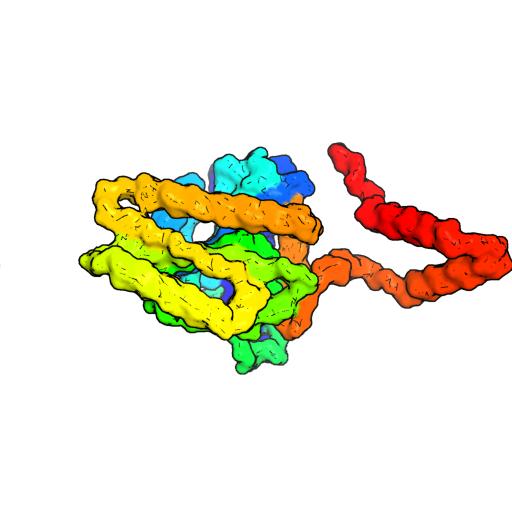 228 SER A O 1
ATOM 1848 N N . GLN A 1 229 ? -19.044 -7.258 14.491 1.00 69.56 229 GLN A N 1
ATOM 1849 C CA . GLN A 1 229 ? -18.930 -5.855 14.084 1.00 69.56 229 GLN A CA 1
ATOM 1850 C C . GLN A 1 229 ? -17.895 -5.662 12.964 1.00 69.56 229 GLN A C 1
ATOM 1852 O O . GLN A 1 229 ? -18.089 -4.834 12.083 1.00 69.56 229 GLN A O 1
ATOM 1857 N N . HIS A 1 230 ? -16.816 -6.451 12.977 1.00 78.44 230 HIS A N 1
ATOM 1858 C CA . HIS A 1 230 ? -15.736 -6.353 11.993 1.00 78.44 230 HIS A CA 1
ATOM 1859 C C . HIS A 1 230 ? -15.890 -7.335 10.821 1.00 78.44 230 HIS A C 1
ATOM 1861 O O . HIS A 1 230 ? -15.100 -7.282 9.879 1.00 78.44 230 HIS A O 1
ATOM 1867 N N . CYS A 1 231 ? -16.908 -8.205 10.829 1.00 80.38 231 CYS A N 1
ATOM 1868 C CA . CYS A 1 231 ? -17.240 -9.050 9.679 1.00 80.38 231 CYS A CA 1
ATOM 1869 C C . CYS A 1 231 ? -17.597 -8.209 8.447 1.00 80.38 231 CYS A C 1
ATOM 1871 O O . CYS A 1 231 ? -17.038 -8.444 7.382 1.00 80.38 231 CYS A O 1
ATOM 1873 N N . SER A 1 232 ? -18.443 -7.185 8.594 1.00 87.12 232 SER A N 1
ATOM 1874 C CA . SER A 1 232 ? -18.789 -6.293 7.479 1.00 87.12 232 SER A CA 1
ATOM 1875 C C . SER A 1 232 ? -17.578 -5.512 6.967 1.00 87.12 232 SER A C 1
ATOM 1877 O O . SER A 1 232 ? -17.413 -5.353 5.762 1.00 87.12 232 SER A O 1
ATOM 1879 N N . LEU A 1 233 ? -16.690 -5.078 7.871 1.00 92.56 233 LEU A N 1
ATOM 1880 C CA . LEU A 1 233 ? -15.432 -4.432 7.491 1.00 92.56 233 LEU A CA 1
ATOM 1881 C C . LEU A 1 233 ? -14.557 -5.379 6.662 1.00 92.56 233 LEU A C 1
ATOM 1883 O O . LEU A 1 233 ? -13.948 -4.965 5.678 1.00 92.56 233 LEU A O 1
ATOM 1887 N N . LYS A 1 234 ? -14.495 -6.657 7.052 1.00 91.94 234 LYS A N 1
ATOM 1888 C CA . LYS A 1 234 ? -13.756 -7.688 6.320 1.00 91.94 234 LYS A CA 1
ATOM 1889 C C . LYS A 1 234 ? -14.288 -7.858 4.899 1.00 91.94 234 LYS A C 1
ATOM 1891 O O . LYS A 1 234 ? -13.488 -7.936 3.969 1.00 91.94 234 LYS A O 1
ATOM 1896 N N . ASP A 1 235 ? -15.607 -7.890 4.742 1.00 92.31 235 ASP A N 1
ATOM 1897 C CA . ASP A 1 235 ? -16.253 -8.041 3.438 1.00 92.31 235 ASP A CA 1
ATOM 1898 C C . ASP A 1 235 ? -15.940 -6.850 2.521 1.00 92.31 235 ASP A C 1
ATOM 1900 O O . ASP A 1 235 ? -15.550 -7.045 1.368 1.00 92.31 235 ASP A O 1
ATOM 1904 N N . ASP A 1 236 ? -16.018 -5.621 3.041 1.00 94.81 236 ASP A N 1
ATOM 1905 C CA . ASP A 1 236 ? -15.677 -4.413 2.280 1.00 94.81 236 ASP A CA 1
ATOM 1906 C C . ASP A 1 236 ? -14.188 -4.356 1.912 1.00 94.81 236 ASP A C 1
ATOM 1908 O O . ASP A 1 236 ? -13.846 -4.048 0.765 1.00 94.81 236 ASP A O 1
ATOM 1912 N N . LEU A 1 237 ? -13.296 -4.718 2.842 1.00 95.88 237 LEU A N 1
ATOM 1913 C CA . LEU A 1 237 ? -11.860 -4.828 2.579 1.00 95.88 237 LEU A CA 1
ATOM 1914 C C . LEU A 1 237 ? -11.582 -5.818 1.450 1.00 95.88 237 LEU A C 1
ATOM 1916 O O . LEU A 1 237 ? -10.919 -5.468 0.476 1.00 95.88 237 LEU A O 1
ATOM 1920 N N . PHE A 1 238 ? -12.115 -7.035 1.548 1.00 94.00 238 PHE A N 1
ATOM 1921 C CA . PHE A 1 238 ? -11.878 -8.081 0.555 1.00 94.00 238 PHE A CA 1
ATOM 1922 C C . PHE A 1 238 ? -12.467 -7.722 -0.804 1.00 94.00 238 PHE A C 1
ATOM 1924 O O . PHE A 1 238 ? -11.818 -7.931 -1.828 1.00 94.00 238 PHE A O 1
ATOM 1931 N N . LYS A 1 239 ? -13.638 -7.085 -0.828 1.00 96.12 239 LYS A N 1
ATOM 1932 C CA . LYS A 1 239 ? -14.237 -6.563 -2.055 1.00 96.12 239 LYS A CA 1
ATOM 1933 C C . LYS A 1 239 ? -13.339 -5.521 -2.730 1.00 96.12 239 LYS A C 1
ATOM 1935 O O . LYS A 1 239 ? -13.127 -5.595 -3.941 1.00 96.12 239 LYS A O 1
ATOM 1940 N N . LEU A 1 240 ? -12.794 -4.563 -1.975 1.00 97.44 240 LEU A N 1
ATOM 1941 C CA . LEU A 1 240 ? -11.868 -3.557 -2.509 1.00 97.44 240 LEU A CA 1
ATOM 1942 C C . LEU A 1 240 ? -10.552 -4.179 -2.981 1.00 97.44 240 LEU A C 1
ATOM 1944 O O . LEU A 1 240 ? -10.063 -3.822 -4.055 1.00 97.44 240 LEU A O 1
ATOM 1948 N N . THR A 1 241 ? -10.016 -5.141 -2.233 1.00 96.88 241 THR A N 1
ATOM 1949 C CA . THR A 1 241 ? -8.824 -5.893 -2.628 1.00 96.88 241 THR A CA 1
ATOM 1950 C C . THR A 1 241 ? -9.052 -6.674 -3.924 1.00 96.88 241 THR A C 1
ATOM 1952 O O . THR A 1 241 ? -8.205 -6.648 -4.814 1.00 96.88 241 THR A O 1
ATOM 1955 N N . ASP A 1 242 ? -10.214 -7.306 -4.090 1.00 95.94 242 ASP A N 1
ATOM 1956 C CA . ASP A 1 242 ? -10.582 -8.028 -5.309 1.00 95.94 242 ASP A CA 1
ATOM 1957 C C . ASP A 1 242 ? -10.765 -7.106 -6.519 1.00 95.94 242 ASP A C 1
ATOM 1959 O O . ASP A 1 242 ? -10.488 -7.510 -7.651 1.00 95.94 242 ASP A O 1
ATOM 1963 N N . PHE A 1 243 ? -11.252 -5.877 -6.319 1.00 95.69 243 PHE A N 1
ATOM 1964 C CA . PHE A 1 243 ? -11.262 -4.872 -7.382 1.00 95.69 243 PHE A CA 1
ATOM 1965 C C . PHE A 1 243 ? -9.840 -4.469 -7.770 1.00 95.69 243 PHE A C 1
ATOM 1967 O O . PHE A 1 243 ? -9.501 -4.570 -8.943 1.00 95.69 243 PHE A O 1
ATOM 1974 N N . SER A 1 244 ? -8.995 -4.105 -6.797 1.00 95.38 244 SER A N 1
ATOM 1975 C CA . SER A 1 244 ? -7.588 -3.758 -7.057 1.00 95.38 244 SER A CA 1
ATOM 1976 C C . SER A 1 244 ? -6.875 -4.869 -7.827 1.00 95.38 244 SER A C 1
ATOM 1978 O O . SER A 1 244 ? -6.299 -4.625 -8.882 1.00 95.38 244 SER A O 1
ATOM 1980 N N . ARG A 1 245 ? -6.992 -6.121 -7.367 1.00 94.44 245 ARG A N 1
ATOM 1981 C CA . ARG A 1 245 ? -6.352 -7.277 -8.006 1.00 94.44 245 ARG A CA 1
ATOM 1982 C C . ARG A 1 245 ? -6.791 -7.470 -9.458 1.00 94.44 245 ARG A C 1
ATOM 1984 O O . ARG A 1 245 ? -5.968 -7.843 -10.295 1.00 94.44 245 ARG A O 1
ATOM 1991 N N . ARG A 1 246 ? -8.071 -7.235 -9.765 1.00 94.19 246 ARG A N 1
ATOM 1992 C CA . ARG A 1 246 ? -8.588 -7.303 -11.140 1.00 94.19 246 ARG A CA 1
ATOM 1993 C C . ARG A 1 246 ? -7.992 -6.215 -12.024 1.00 94.19 246 ARG A C 1
ATOM 1995 O O . ARG A 1 246 ? -7.557 -6.550 -13.121 1.00 94.19 246 ARG A O 1
ATOM 2002 N N . ASP A 1 247 ? -7.899 -4.987 -11.526 1.00 93.00 247 ASP A N 1
ATOM 2003 C CA . ASP A 1 247 ? -7.275 -3.880 -12.259 1.00 93.00 247 ASP A CA 1
ATOM 2004 C C . ASP A 1 247 ? -5.796 -4.194 -12.535 1.00 93.00 247 ASP A C 1
ATOM 2006 O O . ASP A 1 247 ? -5.369 -4.215 -13.686 1.00 93.00 247 ASP A O 1
ATOM 2010 N N . ARG A 1 248 ? -5.039 -4.626 -11.510 1.00 92.31 248 ARG A N 1
ATOM 2011 C CA . ARG A 1 248 ? -3.629 -5.038 -11.673 1.00 92.31 248 ARG A CA 1
ATOM 2012 C C . ARG A 1 248 ? -3.442 -6.136 -12.714 1.00 92.31 248 ARG A C 1
ATOM 2014 O O . ARG A 1 248 ? -2.436 -6.169 -13.423 1.00 92.31 248 ARG A O 1
ATOM 2021 N N . ARG A 1 249 ? -4.383 -7.082 -12.769 1.00 91.81 249 ARG A N 1
ATOM 2022 C CA . ARG A 1 249 ? -4.368 -8.173 -13.747 1.00 91.81 249 ARG A CA 1
ATOM 2023 C C . ARG A 1 249 ? -4.647 -7.659 -15.155 1.00 91.81 249 ARG A C 1
ATOM 2025 O O . ARG A 1 249 ? -3.997 -8.121 -16.087 1.00 91.81 249 ARG A O 1
ATOM 2032 N N . GLN A 1 250 ? -5.607 -6.752 -15.302 1.00 91.19 250 GLN A N 1
ATOM 2033 C CA . GLN A 1 250 ? -5.963 -6.146 -16.583 1.00 91.19 250 GLN A CA 1
ATOM 2034 C C . GLN A 1 250 ? -4.812 -5.309 -17.151 1.00 91.19 250 GLN A C 1
ATOM 2036 O O . GLN A 1 250 ? -4.549 -5.367 -18.350 1.00 91.19 250 GLN A O 1
ATOM 2041 N N . ASP A 1 251 ? -4.086 -4.622 -16.277 1.00 87.25 251 ASP A N 1
ATOM 2042 C CA . ASP A 1 251 ? -2.978 -3.738 -16.633 1.00 87.25 251 ASP A CA 1
ATOM 2043 C C . ASP A 1 251 ? -1.604 -4.443 -16.596 1.00 87.25 251 ASP A C 1
ATOM 2045 O O . ASP A 1 251 ? -0.556 -3.809 -16.715 1.00 87.25 251 ASP A O 1
ATOM 2049 N N . CYS A 1 252 ? -1.596 -5.775 -16.463 1.00 86.25 252 CYS A N 1
ATOM 2050 C CA . CYS A 1 252 ? -0.413 -6.635 -16.568 1.00 86.25 252 CYS A CA 1
ATOM 2051 C C . CYS A 1 252 ? 0.708 -6.369 -15.542 1.00 86.25 252 CYS A C 1
ATOM 2053 O O . CYS A 1 252 ? 1.877 -6.627 -15.830 1.00 86.25 252 CYS A O 1
ATOM 2055 N N . TYR A 1 253 ? 0.373 -5.925 -14.328 1.00 87.62 253 TYR A N 1
ATOM 2056 C CA . TYR A 1 253 ? 1.341 -5.752 -13.231 1.00 87.62 253 TYR A CA 1
ATOM 2057 C C . TYR A 1 253 ? 0.958 -6.513 -11.948 1.00 87.62 253 TYR A C 1
ATOM 2059 O O . TYR A 1 253 ? 1.414 -6.198 -10.848 1.00 87.62 253 TYR A O 1
ATOM 2067 N N . LEU A 1 254 ? 0.134 -7.561 -12.065 1.00 91.25 254 LEU A N 1
ATOM 2068 C CA . LEU A 1 254 ? -0.133 -8.479 -10.957 1.00 91.25 254 LEU A CA 1
ATOM 2069 C C . LEU A 1 254 ? 1.070 -9.408 -10.726 1.00 91.25 254 LEU A C 1
ATOM 2071 O O . LEU A 1 254 ? 1.208 -10.456 -11.355 1.00 91.25 254 LEU A O 1
ATOM 2075 N N . PHE A 1 255 ? 1.956 -8.993 -9.827 1.00 92.19 255 PHE A N 1
ATOM 2076 C CA . PHE A 1 255 ? 3.190 -9.704 -9.506 1.00 92.19 255 PHE A CA 1
ATOM 2077 C C . PHE A 1 255 ? 2.939 -10.974 -8.685 1.00 92.19 255 PHE A C 1
ATOM 2079 O O . PHE A 1 255 ? 2.064 -10.998 -7.821 1.00 92.19 255 PHE A O 1
ATOM 2086 N N . SER A 1 256 ? 3.758 -12.010 -8.901 1.00 95.75 256 SER A N 1
ATOM 2087 C CA . SER A 1 256 ? 3.854 -13.117 -7.941 1.00 95.75 256 SER A CA 1
ATOM 2088 C C . SER A 1 256 ? 4.530 -12.664 -6.649 1.00 95.75 256 SER A C 1
ATOM 2090 O O . SER A 1 256 ? 5.155 -11.601 -6.616 1.00 95.75 256 SER A O 1
ATOM 2092 N N . THR A 1 257 ? 4.456 -13.456 -5.577 1.00 95.25 257 THR A N 1
ATOM 2093 C CA . THR A 1 257 ? 5.103 -13.074 -4.315 1.00 95.25 257 THR A CA 1
ATOM 2094 C C . THR A 1 257 ? 6.605 -12.883 -4.469 1.00 95.25 257 THR A C 1
ATOM 2096 O O . THR A 1 257 ? 7.153 -11.930 -3.916 1.00 95.25 257 THR A O 1
ATOM 2099 N N . THR A 1 258 ? 7.273 -13.726 -5.259 1.00 93.69 258 THR A N 1
ATOM 2100 C CA . THR A 1 258 ? 8.706 -13.548 -5.520 1.00 93.69 258 THR A CA 1
ATOM 2101 C C . THR A 1 258 ? 8.994 -12.234 -6.243 1.00 93.69 258 THR A C 1
ATOM 2103 O O . THR A 1 258 ? 9.849 -11.478 -5.785 1.00 93.69 258 THR A O 1
ATOM 2106 N N . HIS A 1 259 ? 8.245 -11.912 -7.302 1.00 93.12 259 HIS A N 1
ATOM 2107 C CA . HIS A 1 259 ? 8.407 -10.639 -8.010 1.00 93.12 259 HIS A CA 1
ATOM 2108 C C . HIS A 1 259 ? 8.099 -9.440 -7.108 1.00 93.12 259 HIS A C 1
ATOM 2110 O O . HIS A 1 259 ? 8.869 -8.486 -7.084 1.00 93.12 259 HIS A O 1
ATOM 2116 N N . MET A 1 260 ? 7.020 -9.496 -6.320 1.00 95.56 260 MET A N 1
ATOM 2117 C CA . MET A 1 260 ? 6.651 -8.435 -5.381 1.00 95.56 260 MET A CA 1
ATOM 2118 C C . MET A 1 260 ? 7.763 -8.195 -4.354 1.00 95.56 260 MET A C 1
ATOM 2120 O O . MET A 1 260 ? 8.133 -7.048 -4.128 1.00 95.56 260 MET A O 1
ATOM 2124 N N . ALA A 1 261 ? 8.335 -9.256 -3.773 1.00 95.69 261 ALA A N 1
ATOM 2125 C CA . ALA A 1 261 ? 9.454 -9.137 -2.843 1.00 95.69 261 ALA A CA 1
ATOM 2126 C C . ALA A 1 261 ? 10.683 -8.511 -3.517 1.00 95.69 261 ALA A C 1
ATOM 2128 O O . ALA A 1 261 ? 11.250 -7.563 -2.986 1.00 95.69 261 ALA A O 1
ATOM 2129 N N . THR A 1 262 ? 11.068 -8.983 -4.705 1.00 93.19 262 THR A N 1
ATOM 2130 C CA . THR A 1 262 ? 12.217 -8.440 -5.442 1.00 93.19 262 THR A CA 1
ATOM 2131 C C . THR A 1 262 ? 12.020 -6.975 -5.828 1.00 93.19 262 THR A C 1
ATOM 2133 O O . THR A 1 262 ? 12.894 -6.151 -5.558 1.00 93.19 262 THR A O 1
ATOM 2136 N N . PHE A 1 263 ? 10.876 -6.622 -6.416 1.00 94.75 263 PHE A N 1
ATOM 2137 C CA . PHE A 1 263 ? 10.583 -5.242 -6.794 1.00 94.75 263 PHE A CA 1
ATOM 2138 C C . PHE A 1 263 ? 10.470 -4.322 -5.587 1.00 94.75 263 PHE A C 1
ATOM 2140 O O . PHE A 1 263 ? 10.886 -3.169 -5.676 1.00 94.75 263 PHE A O 1
ATOM 2147 N N . PHE A 1 264 ? 9.965 -4.815 -4.457 1.00 95.69 264 PHE A N 1
ATOM 2148 C CA . PHE A 1 264 ? 9.925 -4.040 -3.228 1.00 95.69 264 PHE A CA 1
ATOM 2149 C C . PHE A 1 264 ? 11.335 -3.644 -2.770 1.00 95.69 264 PHE A C 1
ATOM 2151 O O . PHE A 1 264 ? 11.588 -2.458 -2.561 1.00 95.69 264 PHE A O 1
ATOM 2158 N N . GLU A 1 265 ? 12.274 -4.592 -2.707 1.00 94.50 265 GLU A N 1
ATOM 2159 C CA . GLU A 1 265 ? 13.663 -4.296 -2.326 1.00 94.50 265 GLU A CA 1
ATOM 2160 C C . GLU A 1 265 ? 14.326 -3.315 -3.301 1.00 94.50 265 GLU A C 1
ATOM 2162 O O . GLU A 1 265 ? 14.924 -2.317 -2.895 1.00 94.50 265 GLU A O 1
ATOM 2167 N N . LEU A 1 266 ? 14.151 -3.528 -4.607 1.00 93.50 266 LEU A N 1
ATOM 2168 C CA . LEU A 1 266 ? 14.687 -2.613 -5.614 1.00 93.50 266 LEU A CA 1
ATOM 2169 C C . LEU A 1 266 ? 14.072 -1.208 -5.505 1.00 93.50 266 LEU A C 1
ATOM 2171 O O . LEU A 1 266 ? 14.776 -0.207 -5.647 1.00 93.50 266 LEU A O 1
ATOM 2175 N N . SER A 1 267 ? 12.774 -1.121 -5.203 1.00 93.81 267 SER A N 1
ATOM 2176 C CA . SER A 1 267 ? 12.088 0.154 -4.995 1.00 93.81 267 SER A CA 1
ATOM 2177 C C . SER A 1 267 ? 12.556 0.878 -3.734 1.00 93.81 267 SER A C 1
ATOM 2179 O O . SER A 1 267 ? 12.637 2.105 -3.749 1.00 93.81 267 SER A O 1
ATOM 2181 N N . LEU A 1 268 ? 12.924 0.156 -2.667 1.00 94.12 268 LEU A N 1
ATOM 2182 C CA . LEU A 1 268 ? 13.511 0.753 -1.467 1.00 94.12 268 LEU A CA 1
ATOM 2183 C C . LEU A 1 268 ? 14.840 1.435 -1.789 1.00 94.12 268 LEU A C 1
ATOM 2185 O O . LEU A 1 268 ? 15.017 2.606 -1.454 1.00 94.12 268 LEU A O 1
ATOM 2189 N N . HIS A 1 269 ? 15.746 0.738 -2.480 1.00 92.88 269 HIS A N 1
ATOM 2190 C CA . HIS A 1 269 ? 17.031 1.313 -2.881 1.00 92.88 269 HIS A CA 1
ATOM 2191 C C . HIS A 1 269 ? 16.860 2.487 -3.845 1.00 92.88 269 HIS A C 1
ATOM 2193 O O . HIS A 1 269 ? 17.487 3.530 -3.668 1.00 92.88 269 HIS A O 1
ATOM 2199 N N . HIS A 1 270 ? 15.989 2.357 -4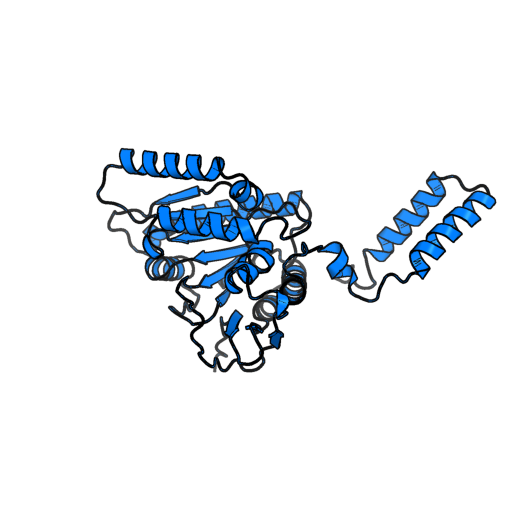.848 1.00 92.56 270 HIS A N 1
ATOM 2200 C CA . HIS A 1 270 ? 15.723 3.449 -5.780 1.00 92.56 270 HIS A CA 1
ATOM 2201 C C . HIS A 1 270 ? 15.194 4.693 -5.055 1.00 92.56 270 HIS A C 1
ATOM 2203 O O . HIS A 1 270 ? 15.724 5.789 -5.235 1.00 92.56 270 HIS A O 1
ATOM 2209 N N . THR A 1 271 ? 14.192 4.526 -4.192 1.00 91.44 271 THR A N 1
ATOM 2210 C CA . THR A 1 271 ? 13.588 5.627 -3.435 1.00 91.44 271 THR A CA 1
ATOM 2211 C C . THR A 1 271 ? 14.561 6.239 -2.428 1.00 91.44 271 THR A C 1
ATOM 2213 O O . THR A 1 271 ? 14.501 7.445 -2.196 1.00 91.44 271 THR A O 1
ATOM 2216 N N . SER A 1 272 ? 15.494 5.469 -1.861 1.00 90.25 272 SER A N 1
ATOM 2217 C CA . SER A 1 272 ? 16.502 6.027 -0.953 1.00 90.25 272 SER A CA 1
ATOM 2218 C C . SER A 1 272 ? 17.532 6.900 -1.680 1.00 90.25 272 SER A C 1
ATOM 2220 O O . SER A 1 272 ? 18.051 7.844 -1.088 1.00 90.25 272 SER A O 1
ATOM 2222 N N . GLN A 1 273 ? 17.808 6.629 -2.959 1.00 89.31 273 GLN A N 1
ATOM 2223 C CA . GLN A 1 273 ? 18.795 7.370 -3.753 1.00 89.31 273 GLN A CA 1
ATOM 2224 C C . GLN A 1 273 ? 18.178 8.519 -4.560 1.00 89.31 273 GLN A C 1
ATOM 2226 O O . GLN A 1 273 ? 18.751 9.606 -4.633 1.00 89.31 273 GLN A O 1
ATOM 2231 N N . ALA A 1 274 ? 17.008 8.295 -5.162 1.00 88.12 274 ALA A N 1
ATOM 2232 C CA . ALA A 1 274 ? 16.389 9.196 -6.131 1.00 88.12 274 ALA A CA 1
ATOM 2233 C C . ALA A 1 274 ? 14.851 9.271 -5.983 1.00 88.12 274 ALA A C 1
ATOM 2235 O O . ALA A 1 274 ? 14.118 9.021 -6.939 1.00 88.12 274 ALA A O 1
ATOM 2236 N N . PRO A 1 275 ? 14.308 9.704 -4.831 1.00 86.50 275 PRO A N 1
ATOM 2237 C CA . PRO A 1 275 ? 12.862 9.756 -4.585 1.00 86.50 275 PRO A CA 1
ATOM 2238 C C . PRO A 1 275 ? 12.133 10.823 -5.403 1.00 86.50 275 PRO A C 1
ATOM 2240 O O . PRO A 1 275 ? 10.925 10.942 -5.297 1.00 86.50 275 PRO A O 1
ATOM 2243 N N . GLN A 1 276 ? 12.826 11.655 -6.175 1.00 86.44 276 GLN A N 1
ATOM 2244 C CA . GLN A 1 276 ? 12.167 12.588 -7.096 1.00 86.44 276 GLN A CA 1
ATOM 2245 C C . GLN A 1 276 ? 11.957 11.963 -8.480 1.00 86.44 276 GLN A C 1
ATOM 2247 O O . GLN A 1 276 ? 11.194 12.485 -9.289 1.00 86.44 276 GLN A O 1
ATOM 2252 N N . VAL A 1 277 ? 12.635 10.846 -8.760 1.00 89.81 277 VAL A N 1
ATOM 2253 C CA . VAL A 1 277 ? 12.526 10.117 -10.020 1.00 89.81 277 VAL A CA 1
ATOM 2254 C C . VAL A 1 277 ? 11.404 9.079 -9.883 1.00 89.81 277 VAL A C 1
ATOM 2256 O O . VAL A 1 277 ? 11.296 8.430 -8.837 1.00 89.81 277 VAL A O 1
ATOM 2259 N N . PRO A 1 278 ? 10.510 8.930 -10.876 1.00 92.00 278 PRO A N 1
ATOM 2260 C CA . PRO A 1 278 ? 9.525 7.849 -10.891 1.00 92.00 278 PRO A CA 1
ATOM 2261 C C . PRO A 1 278 ? 10.200 6.476 -10.955 1.00 92.00 278 PRO A C 1
ATOM 2263 O O . PRO A 1 278 ? 11.156 6.287 -11.705 1.00 92.00 278 PRO A O 1
ATOM 2266 N N . LEU A 1 279 ? 9.683 5.508 -10.198 1.00 91.94 279 LEU A N 1
ATOM 2267 C CA . LEU A 1 279 ? 10.104 4.113 -10.282 1.00 91.94 279 LEU A CA 1
ATOM 2268 C C . LEU A 1 279 ? 9.693 3.520 -11.638 1.00 91.94 279 LEU A C 1
ATOM 2270 O O . LEU A 1 279 ? 8.504 3.435 -11.940 1.00 91.94 279 LEU A O 1
ATOM 2274 N N . ASP A 1 280 ? 10.660 3.076 -12.435 1.00 90.19 280 ASP A N 1
ATOM 2275 C CA . ASP A 1 280 ? 10.403 2.351 -13.681 1.00 90.19 280 ASP A CA 1
ATOM 2276 C C . ASP A 1 280 ? 10.695 0.862 -13.478 1.00 90.19 280 ASP A C 1
ATOM 2278 O O . ASP A 1 280 ? 11.854 0.440 -13.441 1.00 90.19 280 ASP A O 1
ATOM 2282 N N . PHE A 1 281 ? 9.629 0.069 -13.345 1.00 85.44 281 PHE A N 1
ATOM 2283 C CA . PHE A 1 281 ? 9.713 -1.373 -13.101 1.00 85.44 281 PHE A CA 1
ATOM 2284 C C . PHE A 1 281 ? 10.475 -2.120 -14.203 1.00 85.44 281 PHE A C 1
ATOM 2286 O O . PHE A 1 281 ? 11.205 -3.061 -13.904 1.00 85.44 281 PHE A O 1
ATOM 2293 N N . ILE A 1 282 ? 10.377 -1.675 -15.461 1.00 82.12 282 ILE A N 1
ATOM 2294 C CA . ILE A 1 282 ? 11.063 -2.314 -16.591 1.00 82.12 282 ILE A CA 1
ATOM 2295 C C . ILE A 1 282 ? 12.561 -2.020 -16.522 1.00 82.12 282 ILE A C 1
ATOM 2297 O O . ILE A 1 282 ? 13.387 -2.902 -16.753 1.00 82.12 282 ILE A O 1
ATOM 2301 N N . ARG A 1 283 ? 12.935 -0.773 -16.218 1.00 79.75 283 ARG A N 1
ATOM 2302 C CA . ARG A 1 283 ? 14.351 -0.391 -16.088 1.00 79.75 283 ARG A CA 1
ATOM 2303 C C . ARG A 1 283 ? 15.018 -1.041 -14.889 1.00 79.75 283 ARG A C 1
ATOM 2305 O O . ARG A 1 283 ? 16.181 -1.416 -14.980 1.00 79.75 283 ARG A O 1
ATOM 2312 N N . ILE A 1 284 ? 14.290 -1.151 -13.786 1.00 77.69 284 ILE A N 1
ATOM 2313 C CA . ILE A 1 284 ? 14.814 -1.691 -12.537 1.00 77.69 284 ILE A CA 1
ATOM 2314 C C . ILE A 1 284 ? 15.014 -3.202 -12.616 1.00 77.69 284 ILE A C 1
ATOM 2316 O O . ILE A 1 284 ? 16.037 -3.690 -12.140 1.00 77.69 284 ILE A O 1
ATOM 2320 N N . ASP A 1 285 ? 14.120 -3.923 -13.294 1.00 69.50 285 ASP A N 1
ATOM 2321 C CA . ASP A 1 285 ? 14.332 -5.339 -13.610 1.00 69.50 285 ASP A CA 1
ATOM 2322 C C . ASP A 1 285 ? 15.580 -5.546 -14.491 1.00 69.50 285 ASP A C 1
ATOM 2324 O O . ASP A 1 285 ? 16.425 -6.405 -14.238 1.00 69.50 285 ASP A O 1
ATOM 2328 N N . LYS A 1 286 ? 15.773 -4.649 -15.468 1.00 63.06 286 LYS A N 1
ATOM 2329 C CA . LYS A 1 286 ? 16.938 -4.610 -16.368 1.00 63.06 286 LYS A CA 1
ATOM 2330 C C . LYS A 1 286 ? 18.221 -4.066 -15.728 1.00 63.06 286 LYS A C 1
ATOM 2332 O O . LYS A 1 286 ? 19.226 -3.930 -16.417 1.00 63.06 286 LYS A O 1
ATOM 2337 N N . GLY A 1 287 ? 18.226 -3.776 -14.424 1.00 52.72 287 GLY A N 1
ATOM 2338 C CA . GLY A 1 287 ? 19.415 -3.366 -13.665 1.00 52.72 287 GLY A CA 1
ATOM 2339 C C . GLY A 1 287 ? 20.482 -4.462 -13.513 1.00 52.72 287 GLY A C 1
ATOM 2340 O O . GLY A 1 287 ? 21.527 -4.229 -12.909 1.00 52.72 287 GLY A O 1
ATOM 2341 N N . ARG A 1 288 ? 20.245 -5.657 -14.067 1.00 49.06 288 ARG A N 1
ATOM 2342 C CA . ARG A 1 288 ? 21.264 -6.682 -14.326 1.00 49.06 288 ARG A CA 1
ATOM 2343 C C . ARG A 1 288 ? 21.846 -6.468 -15.725 1.00 49.06 288 ARG A C 1
ATOM 2345 O O . ARG A 1 288 ? 21.076 -6.251 -16.650 1.00 49.06 288 ARG A O 1
ATOM 2352 N N . PRO A 1 289 ? 23.169 -6.646 -15.872 1.00 43.84 289 PRO A N 1
ATOM 2353 C CA . PRO A 1 289 ? 24.094 -5.679 -16.475 1.00 43.84 289 PRO A CA 1
ATOM 2354 C C . PRO A 1 289 ? 23.518 -4.950 -17.685 1.00 43.84 289 PRO A C 1
ATOM 2356 O O . PRO A 1 289 ? 22.962 -5.599 -18.566 1.00 43.84 289 PRO A O 1
ATOM 2359 N N . GLU A 1 290 ? 23.734 -3.625 -17.718 1.00 44.41 290 GLU A N 1
ATOM 2360 C CA . GLU A 1 290 ? 23.454 -2.726 -18.841 1.00 44.41 290 GLU A CA 1
ATOM 2361 C C . GLU A 1 290 ? 23.368 -3.498 -20.153 1.00 44.41 290 GLU A C 1
ATOM 2363 O O . GLU A 1 290 ? 24.354 -4.106 -20.582 1.00 44.41 290 GLU A O 1
ATOM 2368 N N . ILE A 1 291 ? 22.198 -3.458 -20.796 1.00 52.38 291 ILE A N 1
ATOM 2369 C CA . ILE A 1 291 ? 22.085 -3.730 -22.225 1.00 52.38 291 ILE A CA 1
ATOM 2370 C C . ILE A 1 291 ? 23.089 -2.774 -22.865 1.00 52.38 291 ILE A C 1
ATOM 2372 O O . ILE A 1 291 ? 22.813 -1.585 -23.029 1.00 52.38 291 ILE A O 1
ATOM 2376 N N . SER A 1 292 ? 24.306 -3.280 -23.062 1.00 51.41 292 SER A N 1
ATOM 2377 C CA . SER A 1 292 ? 25.478 -2.447 -23.265 1.00 51.41 292 SER A CA 1
ATOM 2378 C C . SER A 1 292 ? 25.234 -1.564 -24.480 1.00 51.41 292 SER A C 1
ATOM 2380 O O . SER A 1 292 ? 24.421 -1.891 -25.352 1.00 51.41 292 SER A O 1
ATOM 2382 N N . GLN A 1 293 ? 25.976 -0.467 -24.603 1.00 53.38 293 GLN A N 1
ATOM 2383 C CA . GLN A 1 293 ? 25.996 0.356 -25.819 1.00 53.38 293 GLN A CA 1
ATOM 2384 C C . GLN A 1 293 ? 26.135 -0.481 -27.120 1.00 53.38 293 GLN A C 1
ATOM 2386 O O . GLN A 1 293 ? 25.795 -0.009 -28.207 1.00 53.38 293 GLN A O 1
ATOM 2391 N N . SER A 1 294 ? 26.557 -1.747 -27.012 1.00 62.84 294 SER A N 1
ATOM 2392 C CA . SER A 1 294 ? 26.584 -2.735 -28.080 1.00 62.84 294 SER A CA 1
ATOM 2393 C C . SER A 1 294 ? 25.199 -3.200 -28.586 1.00 62.84 294 SER A C 1
ATOM 2395 O O . SER A 1 294 ? 25.094 -3.439 -29.783 1.00 62.84 294 SER A O 1
ATOM 2397 N N . HIS A 1 295 ? 24.100 -3.239 -27.816 1.00 69.94 295 HIS A N 1
ATOM 2398 C CA . HIS A 1 295 ? 22.804 -3.731 -28.341 1.00 69.94 295 HIS A CA 1
ATOM 2399 C C . HIS A 1 295 ? 22.184 -2.799 -29.390 1.00 69.94 295 HIS A C 1
ATOM 2401 O O . HIS A 1 295 ? 21.842 -3.240 -30.485 1.00 69.94 295 HIS A O 1
ATOM 2407 N N . SER A 1 296 ? 22.090 -1.495 -29.106 1.00 76.31 296 SER A N 1
ATOM 2408 C CA . SER A 1 296 ? 21.602 -0.505 -30.082 1.00 76.31 296 SER A CA 1
ATOM 2409 C C . SER A 1 296 ? 22.485 -0.476 -31.334 1.00 76.31 296 SER A C 1
ATOM 2411 O O . SER A 1 296 ? 21.988 -0.351 -32.455 1.00 76.31 296 SER A O 1
ATOM 2413 N N . TYR A 1 297 ? 23.796 -0.650 -31.152 1.00 81.56 297 TYR A N 1
ATOM 2414 C CA . TYR A 1 297 ? 24.761 -0.780 -32.238 1.00 81.56 297 TYR A CA 1
ATOM 2415 C C . TYR A 1 297 ? 24.535 -2.056 -33.072 1.00 81.56 297 TYR A C 1
ATOM 2417 O O . TYR A 1 297 ? 24.481 -1.981 -34.301 1.00 81.56 297 TYR A O 1
ATOM 2425 N N . HIS A 1 298 ? 24.339 -3.214 -32.438 1.00 83.50 298 HIS A N 1
ATOM 2426 C CA . HIS A 1 298 ? 24.091 -4.487 -33.118 1.00 83.50 298 HIS A CA 1
ATOM 2427 C C . HIS A 1 298 ? 22.730 -4.526 -33.802 1.00 83.50 298 HIS A C 1
ATOM 2429 O O . HIS A 1 298 ? 22.655 -4.992 -34.934 1.00 83.50 298 HIS A O 1
ATOM 2435 N N . LEU A 1 299 ? 21.684 -3.976 -33.186 1.00 87.75 299 LEU A N 1
ATOM 2436 C CA . LEU A 1 299 ? 20.361 -3.868 -33.794 1.00 87.75 299 LEU A CA 1
ATOM 2437 C C . LEU A 1 299 ? 20.408 -2.969 -35.033 1.00 87.75 299 LEU A C 1
ATOM 2439 O O . LEU A 1 299 ? 19.911 -3.340 -36.098 1.00 87.75 299 LEU A O 1
ATOM 2443 N N . ARG A 1 300 ? 21.084 -1.817 -34.936 1.00 89.00 300 ARG A N 1
ATOM 2444 C CA . ARG A 1 300 ? 21.308 -0.932 -36.085 1.00 89.00 300 ARG A CA 1
ATOM 2445 C C . ARG A 1 300 ? 22.096 -1.639 -37.188 1.00 89.00 300 ARG A C 1
ATOM 2447 O O . ARG A 1 300 ? 21.704 -1.564 -38.351 1.00 89.00 300 ARG A O 1
ATOM 2454 N N . ASN A 1 301 ? 23.171 -2.346 -36.846 1.00 90.19 301 ASN A N 1
ATOM 2455 C CA . ASN A 1 301 ? 23.960 -3.104 -37.816 1.00 90.19 301 ASN A CA 1
ATOM 2456 C C . ASN A 1 301 ? 23.155 -4.235 -38.461 1.00 90.19 301 ASN A C 1
ATOM 2458 O O . ASN A 1 301 ? 23.218 -4.396 -39.676 1.00 90.19 301 ASN A O 1
ATOM 2462 N N . PHE A 1 302 ? 22.365 -4.976 -37.686 1.00 92.12 302 PHE A N 1
ATOM 2463 C CA . PHE A 1 302 ? 21.472 -6.015 -38.184 1.00 92.12 302 PHE A CA 1
ATOM 2464 C C . PHE A 1 302 ? 20.488 -5.446 -39.208 1.00 92.12 302 PHE A C 1
ATOM 2466 O O . PHE A 1 302 ? 20.418 -5.953 -40.328 1.00 92.12 302 PHE A O 1
ATOM 2473 N N . LEU A 1 303 ? 19.798 -4.350 -38.872 1.00 93.75 303 LEU A N 1
ATOM 2474 C CA . LEU A 1 303 ? 18.853 -3.679 -39.770 1.00 93.75 303 LEU A CA 1
ATOM 2475 C C . LEU A 1 303 ? 19.532 -3.198 -41.060 1.00 93.75 303 LEU A C 1
ATOM 2477 O O . LEU A 1 303 ? 19.006 -3.401 -42.155 1.00 93.75 303 LEU A O 1
ATOM 2481 N N . VAL A 1 304 ? 20.726 -2.603 -40.958 1.00 94.56 304 VAL A N 1
ATOM 2482 C CA . VAL A 1 304 ? 21.494 -2.136 -42.124 1.00 94.56 304 VAL A CA 1
ATOM 2483 C C . VAL A 1 304 ? 21.940 -3.305 -43.007 1.00 94.56 304 VAL A C 1
ATOM 2485 O O . VAL A 1 304 ? 21.786 -3.246 -44.227 1.00 94.56 304 VAL A O 1
ATOM 2488 N N . LEU A 1 305 ? 22.494 -4.368 -42.420 1.00 94.06 305 LEU A N 1
ATOM 2489 C CA . LEU A 1 305 ? 23.034 -5.513 -43.156 1.00 94.06 305 LEU A CA 1
ATOM 2490 C C . LEU A 1 305 ? 21.938 -6.329 -43.841 1.00 94.06 305 LEU A C 1
ATOM 2492 O O . LEU A 1 305 ? 22.096 -6.713 -44.998 1.00 94.06 305 LEU A O 1
ATOM 2496 N N . THR A 1 306 ? 20.819 -6.569 -43.162 1.00 93.44 306 THR A N 1
ATOM 2497 C CA . THR A 1 306 ? 19.691 -7.325 -43.727 1.00 93.44 306 THR A CA 1
ATOM 2498 C C . THR A 1 306 ? 18.981 -6.530 -44.820 1.00 93.44 306 THR A C 1
ATOM 2500 O O . THR A 1 306 ? 18.689 -7.087 -45.877 1.00 93.44 306 THR A O 1
ATOM 2503 N N . LYS A 1 307 ? 18.828 -5.207 -44.657 1.00 91.44 307 LYS A N 1
ATOM 2504 C CA . LYS A 1 307 ? 18.289 -4.338 -45.715 1.00 91.44 307 LYS A CA 1
ATOM 2505 C C . LYS A 1 307 ? 19.176 -4.343 -46.963 1.00 91.44 307 LYS A C 1
ATOM 2507 O O . LYS A 1 307 ? 18.668 -4.465 -48.072 1.00 91.44 307 LYS A O 1
ATOM 2512 N N . LYS A 1 308 ? 20.507 -4.294 -46.797 1.00 92.94 308 LYS A N 1
ATOM 2513 C CA . LYS A 1 308 ? 21.470 -4.444 -47.911 1.00 92.94 308 LYS A CA 1
ATOM 2514 C C . LYS A 1 308 ? 21.373 -5.801 -48.616 1.00 92.94 308 LYS A C 1
ATOM 2516 O O . LYS A 1 308 ? 21.735 -5.897 -49.782 1.00 92.94 308 LYS A O 1
ATOM 2521 N N . ARG A 1 309 ? 20.896 -6.839 -47.925 1.00 91.44 309 ARG A N 1
ATOM 2522 C CA . ARG A 1 309 ? 20.683 -8.190 -48.467 1.00 91.44 309 ARG A CA 1
ATOM 2523 C C . ARG A 1 309 ? 19.261 -8.417 -48.999 1.00 91.44 309 ARG A C 1
ATOM 2525 O O . ARG A 1 309 ? 18.903 -9.559 -49.263 1.00 91.44 309 ARG A O 1
ATOM 2532 N N . GLY A 1 310 ? 18.459 -7.361 -49.151 1.00 93.19 310 GLY A N 1
ATOM 2533 C CA . GLY A 1 310 ? 17.122 -7.436 -49.748 1.00 93.19 310 GLY A CA 1
ATOM 2534 C C . GLY A 1 310 ? 16.037 -7.996 -48.827 1.00 93.19 310 GLY A C 1
ATOM 2535 O O . GLY A 1 310 ? 14.986 -8.401 -49.310 1.00 93.19 310 GLY A O 1
ATOM 2536 N N . TRP A 1 311 ? 16.275 -8.042 -47.514 1.00 95.38 311 TRP A N 1
ATOM 2537 C CA . TRP A 1 311 ? 15.252 -8.480 -46.567 1.00 95.38 311 TRP A CA 1
ATOM 2538 C C . TRP A 1 311 ? 14.113 -7.466 -46.488 1.00 95.38 311 TRP A C 1
ATOM 2540 O O . TRP A 1 311 ? 14.352 -6.255 -46.474 1.00 95.38 311 TRP A O 1
ATOM 2550 N N . THR A 1 312 ? 12.883 -7.969 -46.380 1.00 94.25 312 THR A N 1
ATOM 2551 C CA . THR A 1 312 ? 11.715 -7.128 -46.115 1.00 94.25 312 THR A CA 1
ATOM 2552 C C . THR A 1 312 ? 11.706 -6.663 -44.660 1.00 94.25 312 THR A C 1
ATOM 2554 O O . THR A 1 312 ? 12.305 -7.286 -43.775 1.00 94.25 312 THR A O 1
ATOM 2557 N N . THR A 1 313 ? 11.022 -5.553 -44.397 1.00 90.44 313 THR A N 1
ATOM 2558 C CA . THR A 1 313 ? 10.892 -5.012 -43.040 1.00 90.44 313 THR A CA 1
ATOM 2559 C C . THR A 1 313 ? 10.113 -5.965 -42.133 1.00 90.44 313 THR A C 1
ATOM 2561 O O . THR A 1 313 ? 10.447 -6.095 -40.959 1.00 90.44 313 THR A O 1
ATOM 2564 N N . GLU A 1 314 ? 9.153 -6.711 -42.680 1.00 91.31 314 GLU A N 1
ATOM 2565 C CA . GLU A 1 314 ? 8.393 -7.732 -41.957 1.00 91.31 314 GLU A CA 1
ATOM 2566 C C . GLU A 1 314 ? 9.303 -8.867 -41.467 1.00 91.31 314 GLU A C 1
ATOM 2568 O O . GLU A 1 314 ? 9.210 -9.274 -40.311 1.00 91.31 314 GLU A O 1
ATOM 2573 N N . ALA A 1 315 ? 10.237 -9.338 -42.304 1.00 88.81 315 ALA A N 1
ATOM 2574 C CA . ALA A 1 315 ? 11.189 -10.381 -41.920 1.00 88.81 315 ALA A CA 1
ATOM 2575 C C . ALA A 1 315 ? 12.167 -9.897 -40.835 1.00 88.81 315 ALA A C 1
ATOM 2577 O O . ALA A 1 315 ? 12.490 -10.635 -39.904 1.00 88.81 315 ALA A O 1
ATOM 2578 N N . GLN A 1 316 ? 12.613 -8.639 -40.923 1.00 91.62 316 GLN A N 1
ATOM 2579 C CA . GLN A 1 316 ? 13.436 -8.015 -39.884 1.00 91.62 316 GLN A CA 1
ATOM 2580 C C . GLN A 1 316 ? 12.676 -7.915 -38.556 1.00 91.62 316 GLN A C 1
ATOM 2582 O O . GLN A 1 316 ? 13.208 -8.303 -37.516 1.00 91.62 316 GLN A O 1
ATOM 2587 N N . ALA A 1 317 ? 11.432 -7.431 -38.596 1.00 89.25 317 ALA A N 1
ATOM 2588 C CA . ALA A 1 317 ? 10.582 -7.285 -37.421 1.00 89.25 317 ALA A CA 1
ATOM 2589 C C . ALA A 1 317 ? 10.288 -8.637 -36.760 1.00 89.25 317 ALA A C 1
ATOM 2591 O O . ALA A 1 317 ? 10.370 -8.737 -35.540 1.00 89.25 317 ALA A O 1
ATOM 2592 N N . ALA A 1 318 ? 10.027 -9.685 -37.548 1.00 88.56 318 ALA A N 1
ATOM 2593 C CA . ALA A 1 318 ? 9.778 -11.029 -37.034 1.00 88.56 318 ALA A CA 1
ATOM 2594 C C . ALA A 1 318 ? 10.978 -11.590 -36.252 1.00 88.56 318 ALA A C 1
ATOM 2596 O O . ALA A 1 318 ? 10.798 -12.133 -35.163 1.00 88.56 318 ALA A O 1
ATOM 2597 N N . ILE A 1 319 ? 12.208 -11.414 -36.753 1.00 88.94 319 ILE A N 1
ATOM 2598 C CA . ILE A 1 319 ? 13.414 -11.861 -36.034 1.00 88.94 319 ILE A CA 1
ATOM 2599 C C . ILE A 1 319 ? 13.645 -11.037 -34.769 1.00 88.94 319 ILE A C 1
ATOM 2601 O O . ILE A 1 319 ? 13.955 -11.610 -33.728 1.00 88.94 319 ILE A O 1
ATOM 2605 N N . ILE A 1 320 ? 13.478 -9.715 -34.833 1.00 88.62 320 ILE A N 1
ATOM 2606 C CA . ILE A 1 320 ? 13.637 -8.850 -33.657 1.00 88.62 320 ILE A CA 1
ATOM 2607 C C . ILE A 1 320 ? 12.611 -9.230 -32.586 1.00 88.62 320 ILE A C 1
ATOM 2609 O O . ILE A 1 320 ? 12.981 -9.429 -31.434 1.00 88.62 320 ILE A O 1
ATOM 2613 N N . ALA A 1 321 ? 11.344 -9.395 -32.968 1.00 84.00 321 ALA A N 1
ATOM 2614 C CA . ALA A 1 321 ? 10.285 -9.821 -32.063 1.00 84.00 321 ALA A CA 1
ATOM 2615 C C . ALA A 1 321 ? 10.580 -11.200 -31.460 1.00 84.00 321 ALA A C 1
ATOM 2617 O O . ALA A 1 321 ? 10.442 -11.373 -30.254 1.00 84.00 321 ALA A O 1
ATOM 2618 N N . SER A 1 322 ? 11.051 -12.158 -32.264 1.00 84.81 322 SER A N 1
ATOM 2619 C CA . SER A 1 322 ? 11.441 -13.481 -31.770 1.00 84.81 322 SER A CA 1
ATOM 2620 C C . SER A 1 322 ? 12.616 -13.415 -30.795 1.00 84.81 322 SER A C 1
ATOM 2622 O O . SER A 1 322 ? 12.600 -14.121 -29.793 1.00 84.81 322 SER A O 1
ATOM 2624 N N . ALA A 1 323 ? 13.630 -12.592 -31.066 1.00 82.50 323 ALA A N 1
ATOM 2625 C CA . ALA A 1 323 ? 14.783 -12.438 -30.185 1.00 82.50 323 ALA A CA 1
ATOM 2626 C C . ALA A 1 323 ? 14.386 -11.788 -28.854 1.00 82.50 323 ALA A C 1
ATOM 2628 O O . ALA A 1 323 ? 14.781 -12.278 -27.803 1.00 82.50 323 ALA A O 1
ATOM 2629 N N . LEU A 1 324 ? 13.549 -10.745 -28.896 1.00 80.56 324 LEU A N 1
ATOM 2630 C CA . LEU A 1 324 ? 12.997 -10.105 -27.699 1.00 80.56 324 LEU A CA 1
ATOM 2631 C C . LEU A 1 324 ? 12.108 -11.059 -26.896 1.00 80.56 324 LEU A C 1
ATOM 2633 O O . LEU A 1 324 ? 12.144 -11.039 -25.671 1.00 80.56 324 LEU A O 1
ATOM 2637 N N . LEU A 1 325 ? 11.329 -11.907 -27.574 1.00 76.25 325 LEU A N 1
ATOM 2638 C CA . LEU A 1 325 ? 10.506 -12.920 -26.922 1.00 76.25 325 LEU A CA 1
ATOM 2639 C C . LEU A 1 325 ? 11.376 -13.961 -26.209 1.00 76.25 325 LEU A C 1
ATOM 2641 O O . LEU A 1 325 ? 11.081 -14.314 -25.078 1.00 76.25 325 LEU A O 1
ATOM 2645 N N . VAL A 1 326 ? 12.456 -14.432 -26.840 1.00 75.38 326 VAL A N 1
ATOM 2646 C CA . VAL A 1 326 ? 13.397 -15.378 -26.215 1.00 75.38 326 VAL A CA 1
ATOM 2647 C C . VAL A 1 326 ? 14.133 -14.734 -25.038 1.00 75.38 326 VAL A C 1
ATOM 2649 O O . VAL A 1 326 ? 14.283 -15.370 -24.001 1.00 75.38 326 VAL A O 1
ATOM 2652 N N . ASP A 1 327 ? 14.544 -13.473 -25.166 1.00 70.44 327 ASP A N 1
ATOM 2653 C CA . ASP A 1 327 ? 15.197 -12.720 -24.087 1.00 70.44 327 ASP A CA 1
ATOM 2654 C C . ASP A 1 327 ? 14.264 -12.509 -22.881 1.00 70.44 327 ASP A C 1
ATOM 2656 O O . ASP A 1 327 ? 14.697 -12.561 -21.732 1.00 70.44 327 ASP A O 1
ATOM 2660 N N . ALA A 1 328 ? 12.958 -12.365 -23.128 1.00 65.06 328 ALA A N 1
ATOM 2661 C CA . ALA A 1 328 ? 11.945 -12.261 -22.079 1.00 65.06 328 ALA A CA 1
ATOM 2662 C C . ALA A 1 328 ? 11.739 -13.562 -21.270 1.00 65.06 328 ALA A C 1
ATOM 2664 O O . ALA A 1 328 ? 11.132 -13.514 -20.200 1.00 65.06 328 ALA A O 1
ATOM 2665 N N . TYR A 1 329 ? 12.243 -14.709 -21.741 1.00 64.00 329 TYR A N 1
ATOM 2666 C CA . TYR A 1 329 ? 12.144 -16.004 -21.059 1.00 64.00 329 TYR A CA 1
ATOM 2667 C C . TYR A 1 329 ? 13.533 -16.644 -20.889 1.00 64.00 329 TYR A C 1
ATOM 2669 O O . TYR A 1 329 ? 13.901 -17.540 -21.657 1.00 64.00 329 TYR A O 1
ATOM 2677 N N . PRO A 1 330 ? 14.329 -16.218 -19.890 1.00 58.66 330 PRO A N 1
ATOM 2678 C CA . PRO A 1 330 ? 15.645 -16.797 -19.652 1.00 58.66 330 PRO A CA 1
ATOM 2679 C C . PRO A 1 330 ? 15.585 -18.316 -19.375 1.00 58.66 330 PRO A C 1
ATOM 2681 O O . PRO A 1 330 ? 14.566 -18.848 -18.922 1.00 58.66 330 PRO A O 1
ATOM 2684 N N . PRO A 1 331 ? 16.682 -19.060 -19.618 1.00 51.03 331 PRO A N 1
ATOM 2685 C CA . PRO A 1 331 ? 16.736 -20.497 -19.349 1.00 51.03 331 PRO A CA 1
ATOM 2686 C C . PRO A 1 331 ? 16.300 -20.825 -17.911 1.00 51.03 331 PRO A C 1
ATOM 2688 O O . PRO A 1 331 ? 16.890 -20.331 -16.953 1.00 51.03 331 PRO A O 1
ATOM 2691 N N . GLY A 1 332 ? 15.259 -21.652 -17.766 1.00 54.38 332 GLY A N 1
ATOM 2692 C CA . GLY A 1 332 ? 14.615 -21.957 -16.478 1.00 54.38 332 GLY A CA 1
ATOM 2693 C C . GLY A 1 332 ? 13.207 -21.367 -16.312 1.00 54.38 332 GLY A C 1
ATOM 2694 O O . GLY A 1 332 ? 12.466 -21.817 -15.446 1.00 54.38 332 GLY A O 1
ATOM 2695 N N . SER A 1 333 ? 12.762 -20.459 -17.188 1.00 50.00 333 SER A N 1
ATOM 2696 C CA . SER A 1 333 ? 11.395 -19.898 -17.155 1.00 50.00 333 SER A CA 1
ATOM 2697 C C . SER A 1 333 ? 10.267 -20.911 -17.426 1.00 50.00 333 SER A C 1
ATOM 2699 O O . SER A 1 333 ? 9.093 -20.581 -17.269 1.00 50.00 333 SER A O 1
ATOM 2701 N N . HIS A 1 334 ? 10.600 -22.145 -17.822 1.00 50.66 334 HIS A N 1
ATOM 2702 C CA . HIS A 1 334 ? 9.648 -23.228 -18.102 1.00 50.66 334 HIS A CA 1
ATOM 2703 C C . HIS A 1 334 ? 9.893 -24.509 -17.285 1.00 50.66 334 HIS A C 1
ATOM 2705 O O . HIS A 1 334 ? 9.219 -25.512 -17.525 1.00 50.66 334 HIS A O 1
ATOM 2711 N N . SER A 1 335 ? 10.837 -24.518 -16.336 1.00 44.12 335 SER A N 1
ATOM 2712 C CA . SER A 1 335 ? 10.989 -25.661 -15.429 1.00 44.12 335 SER A CA 1
ATOM 2713 C C . SER A 1 335 ? 9.898 -25.606 -14.361 1.00 44.12 335 SER A C 1
ATOM 2715 O O . SER A 1 335 ? 9.930 -24.733 -13.494 1.00 44.12 335 SER A O 1
ATOM 2717 N N . LYS A 1 336 ? 8.917 -26.505 -14.491 1.00 42.50 336 LYS A N 1
ATOM 2718 C CA . LYS A 1 336 ? 7.928 -26.827 -13.455 1.00 42.50 336 LYS A CA 1
ATOM 2719 C C . LYS A 1 336 ? 8.579 -27.460 -12.236 1.00 42.50 336 LYS A C 1
ATOM 2721 O O . LYS A 1 336 ? 9.526 -28.254 -12.441 1.00 42.50 336 LYS A O 1
#

Radius of gyration: 22.79 Å; Cα contacts (8 Å, |Δi|>4): 481; chains: 1; bounding box: 55×46×71 Å

Nearest PDB structures (foldseek):
  6vno-assembly1_A  TM=5.978E-01  e=1.600E-04  Homo sapiens
  8fo9-assembly1_C  TM=5.642E-01  e=9.261E-04  Homo sapiens
  6gi2-assembly1_A  TM=3.463E-01  e=7.462E-02  Pseudomonas aeruginosa
  4qdo-assembly1_A  TM=3.197E-01  e=5.786E-01  Mycobacterium tuberculosis H37Rv

Mean predicted aligned error: 9.42 Å

pLDDT: mean 85.03, std 14.24, range [28.59, 98.44]

Sequence (336 aa):
MTNRQSSKWLHLAEQAEGLYIHNTRRLHHISQQLASPQTQLPSMIVFLGNKHKDTALRALFPDNTILSRQPYLQLDVDSRTTFAEHPMLFSHFDLNLELRNVRCDFDNCENIQFSPHIVGRYRGFDILLNRTIFLFTDVICIFADDIGGLDAVRALLTRWALVGRNASSLDYRPRILIVLEPETGSITHELLDESDFLFSLMQDRNISEVFATPVFHRLSGKPLSNVSQHCSLKDDLFKLTDFSRRDRRQDCYLFSTTHMATFFELSLHHTSQAPQVPLDFIRIDKGRPEISQSHSYHLRNFLVLTKKRGWTTEAQAAIIASALLVDAYPPGSHSK